Protein AF-A0A559IXR7-F1 (afdb_monomer)

Radius of gyration: 22.51 Å; Cα contacts (8 Å, |Δi|>4): 263; chains: 1; bounding box: 53×29×63 Å

Sequence (180 aa):
MNLSYILYTVLLILVWVLLLTGFIIKRNTKFIRGYLWVSVPCISLLLLYFWNTSLNNYVRSYLFAAHTYTCEYYDSLKPHSLPLPKRSVLKGKSDACSPFYLTFSKDKDVISFYETVLIEWKNKKLISGFHYAERDHQYGGKEKGYVASIPDGATLDIFIHVLQDSYEGQMLSIRFKRSG

Mean predicted aligned error: 8.89 Å

Foldseek 3Di:
DDPVLVVVLVVLVVVVVVVLVVVVVVVPVVVSVVCCVPVVVVSVVVNCCSVVPLNVLQVCLVVPNDFWQAQPPDPLRNVPTHGADRSWAWPDAPDSQKTKIFHPDDPVVRQVVVVVVQVVCVVVVQFVDKDKDKDADPVGAIKTHMWTHGPQRKIWDWIWGDDPPDPRGIMIIIHIGHDD

Nearest PDB structures (foldseek):
  5xlm-assembly1_A  TM=4.192E-01  e=6.556E-01  Mycobacterium tuberculosis H37Rv
  7vd7-assembly1_A  TM=3.934E-01  e=3.689E+00  Salmonella enterica subsp. enterica serovar Typhimurium
  7sfn-assembly1_B  TM=3.945E-01  e=4.682E+00  Streptomyces avermitilis
  5bp4-assembly9_R  TM=2.479E-01  e=1.602E+00  Mycolicibacterium smegmatis MC2 155
  3kg6-assembly3_A  TM=2.403E-01  e=7.105E+00  Lyngbya majuscula

pLDDT: mean 82.57, std 9.82, range [50.69, 95.81]

Secondary structure (DSSP, 8-state):
--HHHHHHHHHHHHHHHHHHHHHHHTT-HHHHHHHHHHHHHHHHHHHHHHH-HHHHHHHHHHHS-EEEE--SS-TTTTT--EEEEEEEEEEEESSTT-EEEEE-S-HHHHHHHHHHHHHHHHHTTS-SEEEEEEEE-TTSSEEEEEEEE-TTSEEEEEEEEE-TT-TT-EEEEEEEEE--

Structure (mmCIF, N/CA/C/O backbone):
data_AF-A0A559IXR7-F1
#
_entry.id   AF-A0A559IXR7-F1
#
loop_
_atom_site.group_PDB
_atom_site.id
_atom_site.type_symbol
_atom_site.label_atom_id
_atom_site.label_alt_id
_atom_site.label_comp_id
_atom_site.label_asym_id
_atom_site.label_entity_id
_atom_site.label_seq_id
_atom_site.pdbx_PDB_ins_code
_atom_site.Cartn_x
_atom_site.Cartn_y
_atom_site.Cartn_z
_atom_site.occupancy
_atom_site.B_iso_or_equiv
_atom_site.auth_seq_id
_atom_site.auth_comp_id
_atom_site.auth_asym_id
_atom_site.auth_atom_id
_atom_site.pdbx_PDB_model_num
ATOM 1 N N . MET A 1 1 ? 4.070 11.187 14.850 1.00 51.09 1 MET A N 1
ATOM 2 C CA . MET A 1 1 ? 2.750 11.268 15.514 1.00 51.09 1 MET A CA 1
ATOM 3 C C . MET A 1 1 ? 1.923 12.298 14.751 1.00 51.09 1 MET A C 1
ATOM 5 O O . MET A 1 1 ? 2.339 13.445 14.690 1.00 51.09 1 MET A O 1
ATOM 9 N N . ASN A 1 2 ? 0.857 11.894 14.048 1.00 63.34 2 ASN A N 1
ATOM 10 C CA . ASN A 1 2 ? 0.076 12.825 13.217 1.00 63.34 2 ASN A CA 1
ATOM 11 C C . ASN A 1 2 ? -0.819 13.703 14.100 1.00 63.34 2 ASN A C 1
ATOM 13 O O . ASN A 1 2 ? -1.601 13.176 14.890 1.00 63.34 2 ASN A O 1
ATOM 17 N N . LEU A 1 3 ? -0.741 15.026 13.922 1.00 70.94 3 LEU A N 1
ATOM 18 C CA . LEU A 1 3 ? -1.523 16.011 14.683 1.00 70.94 3 LEU A CA 1
ATOM 19 C C . LEU A 1 3 ? -3.041 15.774 14.561 1.00 70.94 3 LEU A C 1
ATOM 21 O O . LEU A 1 3 ? -3.793 15.969 15.512 1.00 70.94 3 LEU A O 1
ATOM 25 N N . SER A 1 4 ? -3.483 15.277 13.403 1.00 74.81 4 SER A N 1
ATOM 26 C CA . SER A 1 4 ? -4.880 14.928 13.142 1.00 74.81 4 SER A CA 1
ATOM 27 C C . SER A 1 4 ? -5.413 13.842 14.079 1.00 74.81 4 SER A C 1
ATOM 29 O O . SER A 1 4 ? -6.564 13.924 14.497 1.00 74.81 4 SER A O 1
ATOM 31 N N . TYR A 1 5 ? -4.594 12.863 14.482 1.00 76.19 5 TYR A N 1
ATOM 32 C CA . TYR A 1 5 ? -5.039 11.815 15.407 1.00 76.19 5 TYR A CA 1
ATOM 33 C C . TYR A 1 5 ? -5.302 12.344 16.814 1.00 76.19 5 TYR A C 1
ATOM 35 O O . TYR A 1 5 ? -6.228 11.865 17.458 1.00 76.19 5 TYR A O 1
ATOM 43 N N . ILE A 1 6 ? -4.556 13.363 17.254 1.00 78.81 6 ILE A N 1
ATOM 44 C CA . ILE A 1 6 ? -4.795 14.042 18.535 1.00 78.81 6 ILE A CA 1
ATOM 45 C C . ILE A 1 6 ? -6.142 14.774 18.494 1.00 78.81 6 ILE A C 1
ATOM 47 O O . ILE A 1 6 ? -6.928 14.688 19.432 1.00 78.81 6 ILE A O 1
ATOM 51 N N . LEU A 1 7 ? -6.445 15.453 17.383 1.00 82.94 7 LEU A N 1
ATOM 52 C CA . LEU A 1 7 ? -7.735 16.122 17.208 1.00 82.94 7 LEU A CA 1
ATOM 53 C C . LEU A 1 7 ? -8.896 15.113 17.240 1.00 82.94 7 LEU A C 1
ATOM 55 O O . LEU A 1 7 ? -9.893 15.341 17.924 1.00 82.94 7 LEU A O 1
ATOM 59 N N . TYR A 1 8 ? -8.756 13.979 16.544 1.00 82.88 8 TYR A N 1
ATOM 60 C CA . TYR A 1 8 ? -9.783 12.937 16.530 1.00 82.88 8 TYR A CA 1
ATOM 61 C C . TYR A 1 8 ? -9.998 12.300 17.902 1.00 82.88 8 TYR A C 1
ATOM 63 O O . TYR A 1 8 ? -11.146 12.075 18.276 1.00 82.88 8 TYR A O 1
ATOM 71 N N . THR A 1 9 ? -8.943 12.041 18.679 1.00 84.12 9 THR A N 1
ATOM 72 C CA . THR A 1 9 ? -9.105 11.502 20.035 1.00 84.12 9 THR A CA 1
ATOM 73 C C . THR A 1 9 ? -9.755 12.503 20.984 1.00 84.12 9 THR A C 1
ATOM 75 O O . THR A 1 9 ? -10.625 12.106 21.756 1.00 84.12 9 THR A O 1
ATOM 78 N N . VAL A 1 10 ? -9.417 13.794 20.894 1.00 85.88 10 VAL A N 1
ATOM 79 C CA . VAL A 1 10 ? -10.078 14.846 21.686 1.00 85.88 10 VAL A CA 1
ATOM 80 C C . VAL A 1 10 ? -11.569 14.932 21.350 1.00 85.88 10 VAL A C 1
ATOM 82 O O . VAL A 1 10 ? -12.399 14.927 22.258 1.00 85.88 10 VAL A O 1
ATOM 85 N N . LEU A 1 11 ? -11.925 14.941 20.060 1.00 88.44 11 LEU A N 1
ATOM 86 C CA . LEU A 1 11 ? -13.323 14.950 19.617 1.00 88.44 11 LEU A CA 1
ATOM 87 C C . LEU A 1 11 ? -14.079 13.692 20.062 1.00 88.44 11 LEU A C 1
ATOM 89 O O . LEU A 1 11 ? -15.206 13.799 20.541 1.00 88.44 11 LEU A O 1
ATOM 93 N N . LEU A 1 12 ? -13.459 12.512 19.954 1.00 88.69 12 LEU A N 1
ATOM 94 C CA . LEU A 1 12 ? -14.049 11.243 20.388 1.00 88.69 12 LEU A CA 1
ATOM 95 C C . LEU A 1 12 ? -14.393 11.271 21.885 1.00 88.69 12 LEU A C 1
ATOM 97 O O . LEU A 1 12 ? -15.502 10.904 22.274 1.00 88.69 12 LEU A O 1
ATOM 101 N N . ILE A 1 13 ? -13.456 11.736 22.719 1.00 87.88 13 ILE A N 1
ATOM 102 C CA . ILE A 1 13 ? -13.653 11.853 24.168 1.00 87.88 13 ILE A CA 1
ATOM 103 C C . ILE A 1 13 ? -14.759 12.871 24.471 1.00 87.88 13 ILE A C 1
ATOM 105 O O . ILE A 1 13 ? -15.639 12.582 25.279 1.00 87.88 13 ILE A O 1
ATOM 109 N N . LEU A 1 14 ? -14.767 14.024 23.796 1.00 91.12 14 LEU A N 1
ATOM 110 C CA . LEU A 1 14 ? -15.810 15.046 23.948 1.00 91.12 14 LEU A CA 1
ATOM 111 C C . LEU A 1 14 ? -17.209 14.500 23.643 1.00 91.12 14 LEU A C 1
ATOM 113 O O . LEU A 1 14 ? -18.122 14.671 24.450 1.00 91.12 14 LEU A O 1
ATOM 117 N N . VAL A 1 15 ? -17.374 13.809 22.512 1.00 89.69 15 VAL A N 1
ATOM 118 C CA . VAL A 1 15 ? -18.653 13.190 22.132 1.00 89.69 15 VAL A CA 1
ATOM 119 C C . VAL A 1 15 ? -19.077 12.151 23.167 1.00 89.69 15 VAL A C 1
ATOM 121 O O . VAL A 1 15 ? -20.239 12.124 23.569 1.00 89.69 15 VAL A O 1
ATOM 124 N N . TRP A 1 16 ? -18.145 11.328 23.651 1.00 89.56 16 TRP A N 1
ATOM 125 C CA . TRP A 1 16 ? -18.457 10.337 24.676 1.00 89.56 16 TRP A CA 1
ATOM 126 C C . TRP A 1 16 ? -18.922 10.967 25.992 1.00 89.56 16 TRP A C 1
ATOM 128 O O . TRP A 1 16 ? -19.913 10.510 26.567 1.00 89.56 16 TRP A O 1
ATOM 138 N N . VAL A 1 17 ? -18.254 12.034 26.439 1.00 89.00 17 VAL A N 1
ATOM 139 C CA . VAL A 1 17 ? -18.630 12.785 27.644 1.00 89.00 17 VAL A CA 1
ATOM 140 C C . VAL A 1 17 ? -20.010 13.424 27.478 1.00 89.00 17 VAL A C 1
ATOM 142 O O . VAL A 1 17 ? -20.833 13.307 28.381 1.00 89.00 17 VAL A O 1
ATOM 145 N N . LEU A 1 18 ? -20.307 14.031 26.324 1.00 89.12 18 LEU A N 1
ATOM 146 C CA . LEU A 1 18 ? -21.624 14.619 26.036 1.00 89.12 18 LEU A CA 1
ATOM 147 C C . LEU A 1 18 ? -22.752 13.578 26.033 1.00 89.12 18 LEU A C 1
ATOM 149 O O . LEU A 1 18 ? -23.834 13.818 26.567 1.00 89.12 18 LEU A O 1
ATOM 153 N N . LEU A 1 19 ? -22.507 12.399 25.459 1.00 86.38 19 LEU A N 1
ATOM 154 C CA . LEU A 1 19 ? -23.474 11.303 25.507 1.00 86.38 19 LEU A CA 1
ATOM 155 C C . LE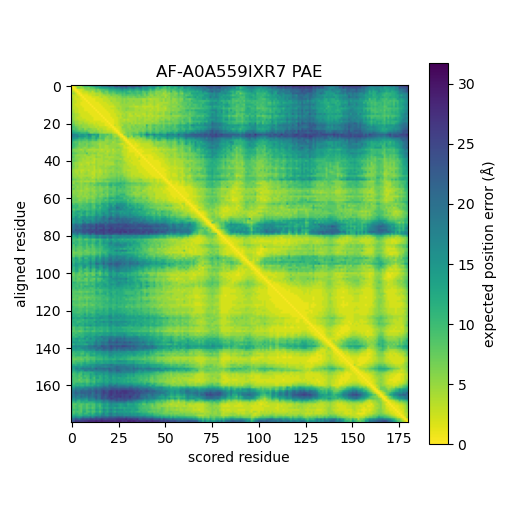U A 1 19 ? -23.699 10.841 26.951 1.00 86.38 19 LEU A C 1
ATOM 157 O O . LEU A 1 1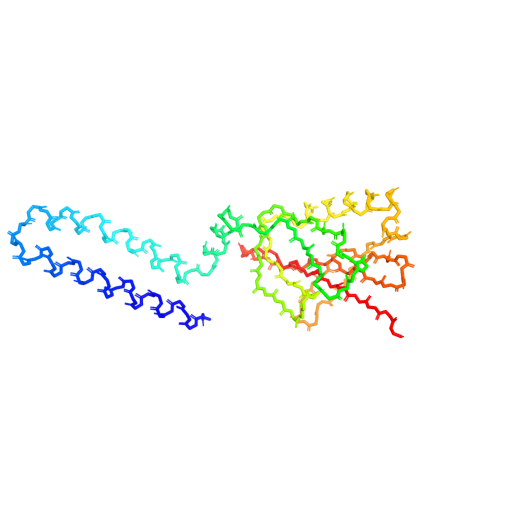9 ? -24.841 10.653 27.375 1.00 86.38 19 LEU A O 1
ATOM 161 N N . LEU A 1 20 ? -22.622 10.713 27.728 1.00 85.75 20 LEU A N 1
ATOM 162 C CA . LEU A 1 20 ? -22.679 10.301 29.125 1.00 85.75 20 LEU A CA 1
ATOM 163 C C . LEU A 1 20 ? -23.454 11.304 29.995 1.00 85.75 20 LEU A C 1
ATOM 165 O O . LEU A 1 20 ? -24.306 10.883 30.780 1.00 85.75 20 LEU A O 1
ATOM 169 N N . THR A 1 21 ? -23.246 12.614 29.826 1.00 85.00 21 THR A N 1
ATOM 170 C CA . THR A 1 21 ? -24.025 13.636 30.548 1.00 85.00 21 THR A CA 1
ATOM 171 C C . THR A 1 21 ? -25.508 13.592 30.176 1.00 85.00 21 THR A C 1
ATOM 173 O O . THR A 1 21 ? -26.356 13.653 31.068 1.00 85.00 21 THR A O 1
ATOM 176 N N . GLY A 1 22 ? -25.843 13.376 28.898 1.00 82.31 22 GLY A N 1
ATOM 177 C CA . GLY A 1 22 ? -27.226 13.180 28.450 1.00 82.31 22 GLY A CA 1
ATOM 178 C C . GLY A 1 22 ? -27.922 11.987 29.121 1.00 82.31 22 GLY A C 1
ATOM 179 O O . GLY A 1 22 ? -29.081 12.087 29.537 1.00 82.31 22 GLY A O 1
ATOM 180 N N . PHE A 1 23 ? -27.212 10.868 29.298 1.00 80.38 23 PHE A N 1
ATOM 181 C CA . PHE A 1 23 ? -27.733 9.701 30.020 1.00 80.38 23 PHE A CA 1
ATOM 182 C C . PHE A 1 23 ? -27.879 9.941 31.531 1.00 80.38 23 PHE A C 1
ATOM 184 O O . PHE A 1 23 ? -28.852 9.469 32.124 1.00 80.38 23 PHE A O 1
ATOM 191 N N . ILE A 1 24 ? -26.966 10.698 32.153 1.00 80.75 24 ILE A N 1
ATOM 192 C CA . ILE A 1 24 ? -27.034 11.049 33.584 1.00 80.75 24 ILE A CA 1
ATOM 193 C C . ILE A 1 24 ? -28.258 11.923 33.887 1.00 80.75 24 ILE A C 1
ATOM 195 O O . ILE A 1 24 ? -28.945 11.675 34.880 1.00 80.75 24 ILE A O 1
ATOM 199 N N . ILE A 1 25 ? -28.588 12.884 33.016 1.00 80.75 25 ILE A N 1
ATOM 200 C CA . ILE A 1 25 ? -29.766 13.760 33.175 1.00 80.75 25 ILE A CA 1
ATOM 201 C C . ILE A 1 25 ? -31.063 12.941 33.238 1.00 80.75 25 ILE A C 1
ATOM 203 O O . ILE A 1 25 ? -31.945 13.237 34.042 1.00 80.75 25 ILE A O 1
ATOM 207 N N . LYS A 1 26 ? -31.166 11.853 32.464 1.00 78.12 26 LYS A N 1
ATOM 208 C CA . LYS A 1 26 ? -32.330 10.949 32.491 1.00 78.12 26 LYS A CA 1
ATOM 209 C C . LYS A 1 26 ? -32.423 10.066 33.749 1.00 78.12 26 LYS A C 1
ATOM 211 O O . LYS A 1 26 ? -33.374 9.296 33.854 1.00 78.12 26 LYS A O 1
ATOM 216 N N . ARG A 1 27 ? -31.464 10.146 34.690 1.00 75.31 27 ARG A N 1
ATOM 217 C CA . ARG A 1 27 ? -31.418 9.427 35.989 1.00 75.31 27 ARG A CA 1
ATOM 218 C C . ARG A 1 27 ? -31.685 7.913 35.927 1.00 75.31 27 ARG A C 1
ATOM 220 O O . ARG A 1 27 ? -32.063 7.300 36.923 1.00 75.31 27 ARG A O 1
ATOM 227 N N . ASN A 1 28 ? -31.446 7.271 34.787 1.00 76.62 28 ASN A N 1
ATOM 228 C CA . ASN A 1 28 ? -31.718 5.846 34.625 1.00 76.62 28 ASN A CA 1
ATOM 229 C C . ASN A 1 28 ? -30.457 5.001 34.865 1.00 76.62 28 ASN A C 1
ATOM 231 O O . ASN A 1 28 ? -29.708 4.673 33.944 1.00 76.62 28 ASN A O 1
ATOM 235 N N . THR A 1 29 ? -30.220 4.645 36.127 1.00 76.19 29 THR A N 1
ATOM 236 C CA . THR A 1 29 ? -28.992 3.978 36.601 1.00 76.19 29 THR A CA 1
ATOM 237 C C . THR A 1 29 ? -28.699 2.637 35.923 1.00 76.19 29 THR A C 1
ATOM 239 O O . THR A 1 29 ? -27.532 2.325 35.678 1.00 76.19 29 THR A O 1
ATOM 242 N N . LYS A 1 30 ? -29.727 1.859 35.550 1.00 81.00 30 LYS A N 1
ATOM 243 C CA . LYS A 1 30 ? -29.548 0.589 34.817 1.00 81.00 30 LYS A CA 1
ATOM 244 C C . LYS A 1 30 ? -28.987 0.815 33.411 1.00 81.00 30 LYS A C 1
ATOM 246 O O . LYS A 1 30 ? -28.055 0.123 33.006 1.00 81.00 30 LYS A O 1
ATOM 251 N N . PHE A 1 31 ? -29.507 1.812 32.697 1.00 79.06 31 PHE A N 1
ATOM 252 C CA . PHE A 1 31 ? -29.045 2.150 31.348 1.00 79.06 31 PHE A CA 1
ATOM 253 C C . PHE A 1 3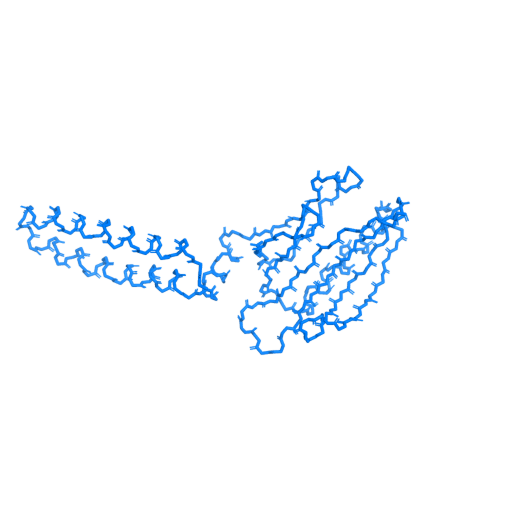1 ? -27.651 2.783 31.359 1.00 79.06 31 PHE A C 1
ATOM 255 O O . PHE A 1 31 ? -26.836 2.446 30.508 1.00 79.06 31 PHE A O 1
ATOM 262 N N . ILE A 1 32 ? -27.339 3.621 32.355 1.00 82.50 32 ILE A N 1
ATOM 263 C CA . ILE A 1 32 ? -25.998 4.210 32.521 1.00 82.50 32 ILE A CA 1
ATOM 264 C C . ILE A 1 32 ? -24.944 3.113 32.724 1.00 82.50 32 ILE A C 1
ATOM 266 O O . ILE A 1 32 ? -23.892 3.136 32.086 1.00 82.50 32 ILE A O 1
ATOM 270 N N . ARG A 1 33 ? -25.234 2.116 33.573 1.00 83.62 33 ARG A N 1
ATOM 271 C CA . ARG A 1 33 ? -24.309 1.003 33.825 1.00 83.62 33 ARG A CA 1
ATOM 272 C C . ARG A 1 33 ? -24.068 0.169 32.565 1.00 83.62 33 ARG A C 1
ATOM 274 O O . ARG A 1 33 ? -22.918 -0.138 32.271 1.00 83.62 33 ARG A O 1
ATOM 281 N N . GLY A 1 34 ? -25.123 -0.155 31.812 1.00 85.38 34 GLY A N 1
ATOM 282 C CA . GLY A 1 34 ? -24.998 -0.866 30.535 1.00 85.38 34 GLY A CA 1
ATOM 283 C C . GLY A 1 34 ? -24.208 -0.071 29.493 1.00 85.38 34 GLY A C 1
ATOM 284 O O . GLY A 1 34 ? -23.296 -0.604 28.867 1.00 85.38 34 GLY A O 1
ATOM 285 N N . TYR A 1 35 ? -24.494 1.228 29.367 1.00 85.56 35 TYR A N 1
ATOM 286 C CA . TYR A 1 35 ? -23.768 2.122 28.468 1.00 85.56 35 TYR A CA 1
ATOM 287 C C . TYR A 1 35 ? -22.273 2.175 28.793 1.00 85.56 35 TYR A C 1
ATOM 289 O O . TYR A 1 35 ? -21.455 2.059 27.887 1.00 85.56 35 TYR A O 1
ATOM 297 N N . LEU A 1 36 ? -21.890 2.307 30.066 1.00 86.25 36 LEU A N 1
ATOM 298 C CA . LEU A 1 36 ? -20.482 2.318 30.474 1.00 86.25 36 LEU A CA 1
ATOM 299 C C . LEU A 1 36 ? -19.777 0.998 30.147 1.00 86.25 36 LEU A C 1
ATOM 301 O O . LEU A 1 36 ? -18.684 1.014 29.589 1.00 86.25 36 LEU A O 1
ATOM 305 N N . TRP A 1 37 ? -20.426 -0.135 30.426 1.00 89.19 37 TRP A N 1
ATOM 306 C CA . TRP A 1 37 ? -19.872 -1.461 30.142 1.00 89.19 37 TRP A CA 1
ATOM 307 C C . TRP A 1 37 ? -19.583 -1.698 28.658 1.00 89.19 37 TRP A C 1
ATOM 309 O O . TRP A 1 37 ? -18.635 -2.405 28.338 1.00 89.19 37 TRP A O 1
ATOM 319 N N . VAL A 1 38 ? -20.369 -1.105 27.757 1.00 88.25 38 VAL A N 1
ATOM 320 C CA . VAL A 1 38 ? -20.170 -1.237 26.305 1.00 88.25 38 VAL A CA 1
ATOM 321 C C . VAL A 1 38 ? -19.259 -0.138 25.754 1.00 88.25 38 VAL A C 1
ATOM 323 O O . VAL A 1 38 ? -18.365 -0.405 24.953 1.00 88.25 38 VAL A O 1
ATOM 326 N N . SER A 1 39 ? -19.468 1.110 26.172 1.00 88.06 39 SER A N 1
ATOM 327 C CA . SER A 1 39 ? -18.777 2.267 25.595 1.00 88.06 39 SER A CA 1
ATOM 328 C C . SER A 1 39 ? -17.314 2.357 26.014 1.00 88.06 39 SER A C 1
ATOM 330 O O . SER A 1 39 ? -16.488 2.691 25.171 1.00 88.06 39 SER A O 1
ATOM 332 N N . VAL A 1 40 ? -16.969 2.003 27.258 1.00 87.75 40 VAL A N 1
ATOM 333 C CA . VAL A 1 40 ? -15.577 2.011 27.738 1.00 87.75 40 VAL A CA 1
ATOM 334 C C . VAL A 1 40 ? -14.683 1.097 26.892 1.00 87.75 40 VAL A C 1
ATOM 336 O O . VAL A 1 40 ? -13.740 1.621 26.300 1.00 87.75 40 VAL A O 1
ATOM 339 N N . PRO A 1 41 ? -14.959 -0.215 26.732 1.00 91.06 41 PRO A N 1
ATOM 340 C CA . PRO A 1 41 ? -14.107 -1.069 25.905 1.00 91.06 41 PRO A CA 1
ATOM 341 C C . PRO A 1 41 ? -14.110 -0.644 24.434 1.00 91.06 41 PRO A C 1
ATOM 343 O O . PRO A 1 41 ? -13.064 -0.680 23.788 1.00 91.06 41 PRO A O 1
ATOM 346 N N . CYS A 1 42 ? -15.249 -0.182 23.908 1.00 88.50 42 CYS A N 1
ATOM 347 C CA . CYS A 1 42 ? -15.338 0.293 22.528 1.00 88.50 42 CYS A CA 1
ATOM 348 C C . CYS A 1 42 ? -14.426 1.510 22.287 1.00 88.50 42 CYS A C 1
ATOM 350 O O . CYS A 1 42 ? -13.662 1.549 21.324 1.00 88.50 42 CYS A O 1
ATOM 352 N N . ILE A 1 43 ? -14.429 2.477 23.205 1.00 88.44 43 ILE A N 1
ATOM 353 C CA . ILE A 1 43 ? -13.570 3.661 23.126 1.00 88.44 43 ILE A CA 1
ATOM 354 C C . ILE A 1 43 ? -12.114 3.307 23.356 1.00 88.44 43 ILE A C 1
ATOM 356 O O . ILE A 1 43 ? -11.264 3.812 22.632 1.00 88.44 43 ILE A O 1
ATOM 360 N N . SER A 1 44 ? -11.806 2.420 24.302 1.00 87.62 44 SER A N 1
ATOM 361 C CA . SER A 1 44 ? -10.438 1.942 24.493 1.00 87.62 44 SER A CA 1
ATOM 362 C C . SER A 1 44 ? -9.879 1.321 23.209 1.00 87.62 44 SER A C 1
ATOM 364 O O . SER A 1 44 ? -8.755 1.639 22.828 1.00 87.62 44 SER A O 1
ATOM 366 N N . LEU A 1 45 ? -10.669 0.511 22.494 1.00 87.25 45 LEU A N 1
ATOM 367 C CA . LEU A 1 45 ? -10.277 -0.054 21.198 1.00 87.25 45 LEU A CA 1
ATOM 368 C C . LEU A 1 45 ? -10.076 1.025 20.125 1.00 87.25 45 LEU A C 1
ATOM 370 O O . LEU A 1 45 ? -9.090 0.977 19.391 1.00 87.25 45 LEU A O 1
ATOM 374 N N . LEU A 1 46 ? -10.965 2.019 20.046 1.00 86.25 46 LEU A N 1
ATOM 375 C CA . LEU A 1 46 ? -10.826 3.134 19.102 1.00 86.25 46 LEU A CA 1
ATOM 376 C C . LEU A 1 46 ? -9.588 3.989 19.400 1.00 86.25 46 LEU A C 1
ATOM 378 O O . LEU A 1 46 ? -8.849 4.346 18.485 1.00 86.25 46 LEU A O 1
ATOM 382 N N . LEU A 1 47 ? -9.319 4.285 20.672 1.00 85.38 47 LEU A N 1
ATOM 383 C CA . LEU A 1 47 ? -8.122 5.011 21.091 1.00 85.38 47 LEU A CA 1
ATOM 384 C C . LEU A 1 47 ? -6.856 4.220 20.750 1.00 85.38 47 LEU A C 1
ATOM 386 O O . LEU A 1 47 ? -5.935 4.790 20.169 1.00 85.38 47 LEU A O 1
ATOM 390 N N . LEU A 1 48 ? -6.832 2.910 21.022 1.00 85.00 48 LEU A N 1
ATOM 391 C CA . LEU A 1 48 ? -5.733 2.030 20.616 1.00 85.00 48 LEU A CA 1
ATOM 392 C C . LEU A 1 48 ? -5.533 2.033 19.096 1.00 85.00 48 LEU A C 1
ATOM 394 O O . LEU A 1 48 ? -4.397 2.108 18.637 1.00 85.00 48 LEU A O 1
ATOM 398 N N . TYR A 1 49 ? -6.612 2.015 18.312 1.00 83.75 49 TYR A N 1
ATOM 399 C CA . TYR A 1 49 ? -6.548 2.104 16.852 1.00 83.75 49 TYR A CA 1
ATOM 400 C C . TYR A 1 49 ? -5.950 3.428 16.352 1.00 83.75 49 TYR A C 1
ATOM 402 O O . TYR A 1 49 ? -5.190 3.425 15.385 1.00 83.75 49 TYR A O 1
ATOM 410 N N . PHE A 1 50 ? -6.273 4.561 16.981 1.00 81.69 50 PHE A N 1
ATOM 411 C CA . PHE A 1 50 ? -5.725 5.861 16.578 1.00 81.69 50 PHE A CA 1
ATOM 412 C C . PHE A 1 50 ? -4.286 6.084 17.054 1.00 81.69 50 PHE A C 1
ATOM 414 O O . PHE A 1 50 ? -3.508 6.732 16.354 1.00 81.69 50 PHE A O 1
ATOM 421 N N . TRP A 1 51 ? -3.921 5.554 18.223 1.00 81.88 51 TRP A N 1
ATOM 422 C CA . TRP A 1 51 ? -2.585 5.728 18.797 1.00 81.88 51 TRP A CA 1
ATOM 423 C C . TRP A 1 51 ? -1.563 4.720 18.269 1.00 81.88 51 TRP A C 1
ATOM 425 O O . TRP A 1 51 ? -0.388 5.060 18.141 1.00 81.88 51 TRP A O 1
ATOM 435 N N . ASN A 1 52 ? -1.985 3.504 17.918 1.00 84.31 52 ASN A N 1
ATOM 436 C CA . ASN A 1 52 ? -1.101 2.499 17.342 1.00 84.31 52 ASN A CA 1
ATOM 437 C C . ASN A 1 52 ? -1.104 2.601 15.811 1.00 84.31 52 ASN A C 1
ATOM 439 O O . ASN A 1 52 ? -1.971 2.059 15.122 1.00 84.31 52 ASN A O 1
ATOM 443 N N . THR A 1 53 ? -0.097 3.284 15.265 1.00 78.06 53 THR A N 1
ATOM 444 C CA . THR A 1 53 ? 0.049 3.489 13.818 1.00 78.06 53 THR A CA 1
ATOM 445 C C . THR A 1 53 ? 0.182 2.186 13.041 1.00 78.06 53 THR A C 1
ATOM 447 O O . THR A 1 53 ? -0.308 2.118 11.915 1.00 78.06 53 THR A O 1
ATOM 450 N N . SER A 1 54 ? 0.806 1.155 13.614 1.00 78.25 54 SER A N 1
ATOM 451 C CA . SER A 1 54 ? 0.948 -0.152 12.966 1.00 78.25 54 SER A CA 1
ATOM 452 C C . SER A 1 54 ? -0.411 -0.850 12.841 1.00 78.25 54 SER A C 1
ATOM 454 O O . SER A 1 54 ? -0.816 -1.220 11.737 1.00 78.25 54 SER A O 1
ATOM 456 N N . LEU A 1 55 ? -1.193 -0.893 13.928 1.00 80.44 55 LEU A N 1
ATOM 457 C CA . LEU A 1 55 ? -2.559 -1.429 13.924 1.00 80.44 55 LEU A CA 1
ATOM 458 C C . LEU A 1 55 ? -3.472 -0.651 12.967 1.00 80.44 55 LEU A C 1
ATOM 460 O O . LEU A 1 55 ? -4.225 -1.253 12.200 1.00 80.44 55 LEU A O 1
ATOM 464 N N . ASN A 1 56 ? -3.373 0.680 12.970 1.00 84.25 56 ASN A N 1
ATOM 465 C CA . ASN A 1 56 ? -4.119 1.545 12.060 1.00 84.25 56 ASN A CA 1
ATOM 466 C C . ASN A 1 56 ? -3.879 1.160 10.596 1.00 84.25 56 ASN A C 1
ATOM 468 O O . ASN A 1 56 ? -4.819 0.935 9.835 1.00 84.25 56 ASN A O 1
ATOM 472 N N . ASN A 1 57 ? -2.610 1.034 10.212 1.00 82.56 57 ASN A N 1
ATOM 473 C CA . ASN A 1 57 ? -2.225 0.682 8.850 1.00 82.56 57 ASN A CA 1
ATOM 474 C C . ASN A 1 57 ? -2.638 -0.737 8.486 1.00 82.56 57 ASN A C 1
ATOM 476 O O . ASN A 1 57 ? -3.102 -0.969 7.372 1.00 82.56 57 ASN A O 1
ATOM 480 N N . TYR A 1 58 ? -2.501 -1.666 9.428 1.00 82.81 58 TYR A N 1
ATOM 481 C CA . TYR A 1 58 ? -2.908 -3.048 9.248 1.00 82.81 58 TYR A CA 1
ATOM 482 C C . TYR A 1 58 ? -4.409 -3.142 8.962 1.00 82.81 58 TYR A C 1
ATOM 484 O O . TYR A 1 58 ? -4.804 -3.743 7.967 1.00 82.81 58 TYR A O 1
ATOM 492 N N . VAL A 1 59 ? -5.253 -2.483 9.758 1.00 83.31 59 VAL A N 1
ATOM 493 C CA . VAL A 1 59 ? -6.707 -2.442 9.535 1.00 83.31 59 VAL A CA 1
ATOM 494 C C . VAL A 1 59 ? -7.047 -1.718 8.228 1.00 83.31 59 VAL A C 1
ATOM 496 O O . VAL A 1 59 ? -7.850 -2.218 7.439 1.00 83.31 59 VAL A O 1
ATOM 499 N N . ARG A 1 60 ? -6.388 -0.588 7.929 1.00 82.75 60 ARG A N 1
ATOM 500 C CA . ARG A 1 60 ? -6.556 0.111 6.641 1.00 82.75 60 ARG A CA 1
ATOM 501 C C . ARG A 1 60 ? -6.173 -0.765 5.450 1.00 82.75 60 ARG A C 1
ATOM 503 O O . ARG A 1 60 ? -6.805 -0.641 4.411 1.00 82.75 60 ARG A O 1
ATOM 510 N N . SER A 1 61 ? -5.221 -1.685 5.605 1.00 82.50 61 SER A N 1
ATOM 511 C CA . SER A 1 61 ? -4.846 -2.637 4.551 1.00 82.50 61 SER A CA 1
ATOM 512 C C . SER A 1 61 ? -5.950 -3.632 4.195 1.00 82.50 61 SER A C 1
ATOM 514 O O . SER A 1 61 ? -5.904 -4.214 3.116 1.00 82.50 61 SER A O 1
ATOM 516 N N . TYR A 1 62 ? -6.940 -3.822 5.072 1.00 83.31 62 TYR A N 1
ATOM 517 C CA . TYR A 1 62 ? -8.122 -4.637 4.793 1.00 83.31 62 TYR A CA 1
ATOM 518 C C . TYR A 1 62 ? -9.303 -3.798 4.312 1.00 83.31 62 TYR A C 1
ATOM 520 O O . TYR A 1 62 ? -9.959 -4.176 3.350 1.00 83.31 62 TYR A O 1
ATOM 528 N N . LEU A 1 63 ? -9.579 -2.676 4.982 1.00 83.81 63 LEU A N 1
ATOM 529 C CA . LEU A 1 63 ? -10.793 -1.891 4.736 1.00 83.81 63 LEU A CA 1
ATOM 530 C C . LEU A 1 63 ? -10.650 -0.880 3.590 1.00 83.81 63 LEU A C 1
ATOM 532 O O . LEU A 1 63 ? -11.630 -0.560 2.929 1.00 83.81 63 LEU A O 1
ATOM 536 N N . PHE A 1 64 ? -9.440 -0.368 3.364 1.00 82.31 64 PHE A N 1
ATOM 537 C CA . PHE A 1 64 ? -9.151 0.723 2.427 1.00 82.31 64 PHE A CA 1
ATOM 538 C C . PHE A 1 64 ? -7.880 0.431 1.623 1.00 82.31 64 PHE A C 1
ATOM 540 O O . PHE A 1 64 ? -7.001 1.288 1.483 1.00 82.31 64 PHE A O 1
ATOM 547 N N . ALA A 1 65 ? -7.756 -0.806 1.142 1.00 84.25 65 ALA A N 1
ATOM 548 C CA . ALA A 1 65 ? -6.640 -1.196 0.299 1.00 84.25 65 ALA A CA 1
ATOM 549 C C . ALA A 1 65 ? -6.674 -0.421 -1.027 1.00 84.25 65 ALA A C 1
ATOM 551 O O . ALA A 1 65 ? -7.708 -0.314 -1.683 1.00 84.25 65 ALA A O 1
ATOM 552 N N . ALA A 1 66 ? -5.524 0.098 -1.438 1.00 82.88 66 ALA A N 1
ATOM 553 C CA . ALA A 1 66 ? -5.316 0.593 -2.784 1.00 82.88 66 ALA A CA 1
ATOM 554 C C . ALA A 1 66 ? -5.091 -0.601 -3.721 1.00 82.88 66 ALA A C 1
ATOM 556 O O . ALA A 1 66 ? -4.271 -1.473 -3.433 1.00 82.88 66 ALA A O 1
ATOM 557 N N . HIS A 1 67 ? -5.806 -0.621 -4.844 1.00 83.81 67 HIS A N 1
ATOM 558 C CA . HIS A 1 67 ? -5.753 -1.722 -5.812 1.00 83.81 67 HIS A CA 1
ATOM 559 C C . HIS A 1 67 ? -5.026 -1.367 -7.103 1.00 83.81 67 HIS A C 1
ATOM 561 O O . HIS A 1 67 ? -4.526 -2.255 -7.787 1.00 83.81 67 HIS A O 1
ATOM 567 N N . THR A 1 68 ? -4.959 -0.083 -7.438 1.00 85.12 68 THR A N 1
ATOM 568 C CA . THR A 1 68 ? -4.377 0.390 -8.690 1.00 85.12 68 THR A CA 1
ATOM 569 C C . THR A 1 68 ? -3.604 1.679 -8.474 1.00 85.12 68 THR A C 1
ATOM 571 O O . THR A 1 68 ? -3.989 2.534 -7.673 1.00 85.12 68 THR A O 1
ATOM 574 N N . TYR A 1 69 ? -2.526 1.825 -9.230 1.00 82.44 69 TYR A N 1
ATOM 575 C CA . TYR A 1 69 ? -1.780 3.057 -9.405 1.00 82.44 69 TYR A CA 1
ATOM 576 C C . TYR A 1 69 ? -2.086 3.651 -10.783 1.00 82.44 69 TYR A C 1
ATOM 578 O O . TYR A 1 69 ? -2.055 2.949 -11.792 1.00 82.44 69 TYR A O 1
ATOM 586 N N . THR A 1 70 ? -2.352 4.955 -10.817 1.00 80.19 70 THR A N 1
ATOM 587 C CA . THR A 1 70 ? -2.540 5.744 -12.038 1.00 80.19 70 THR A CA 1
ATOM 588 C C . THR A 1 70 ? -1.742 7.036 -11.922 1.00 80.19 70 THR A C 1
ATOM 590 O O . THR A 1 70 ? -1.876 7.756 -10.932 1.00 80.19 70 THR A O 1
ATOM 593 N N . CYS A 1 71 ? -0.927 7.335 -12.931 1.00 77.81 71 CYS A N 1
ATOM 594 C CA . CYS A 1 71 ? -0.215 8.604 -13.039 1.00 77.81 71 CYS A CA 1
ATOM 595 C C . CYS A 1 71 ? -1.142 9.653 -13.665 1.00 77.81 71 CYS A C 1
ATOM 597 O O . CYS A 1 71 ? -1.621 9.477 -14.782 1.00 77.81 71 CYS A O 1
ATOM 599 N N . GLU A 1 72 ? -1.419 10.733 -12.934 1.00 70.06 72 GLU A N 1
ATOM 600 C CA . GLU A 1 72 ? -2.414 11.740 -13.335 1.00 70.06 72 GLU A CA 1
ATOM 601 C C . GLU A 1 72 ? -1.887 12.707 -14.414 1.00 70.06 72 GLU A C 1
ATOM 603 O O . GLU A 1 72 ? -2.676 13.234 -15.198 1.00 70.06 72 GLU A O 1
ATOM 608 N N . TYR A 1 73 ? -0.564 12.910 -14.495 1.00 68.31 73 TYR A N 1
ATOM 609 C CA . TYR A 1 73 ? 0.048 13.913 -15.379 1.00 68.31 73 TYR A CA 1
ATOM 610 C C . TYR A 1 73 ? 0.405 13.422 -16.782 1.00 68.31 73 TYR A C 1
ATOM 612 O O . TYR A 1 73 ? 0.402 14.225 -17.712 1.00 68.31 73 TYR A O 1
ATOM 620 N N . TYR A 1 74 ? 0.740 12.144 -16.955 1.00 67.50 74 TYR A N 1
ATOM 621 C CA . TYR A 1 74 ? 1.256 11.648 -18.230 1.00 67.50 74 TYR A CA 1
ATOM 622 C C . TYR A 1 74 ? 0.215 10.781 -18.935 1.00 67.50 74 TYR A C 1
ATOM 624 O O . TYR A 1 74 ? -0.092 9.669 -18.502 1.00 67.50 74 TYR A O 1
ATOM 632 N N . ASP A 1 75 ? -0.307 11.291 -20.054 1.00 62.31 75 ASP A N 1
ATOM 633 C CA . ASP A 1 75 ? -1.315 10.609 -20.873 1.00 62.31 75 ASP A CA 1
ATOM 634 C C . ASP A 1 75 ? -0.831 9.249 -21.399 1.00 62.31 75 ASP A C 1
ATOM 636 O O . ASP A 1 75 ? -1.646 8.344 -21.562 1.00 62.31 75 ASP A O 1
ATOM 640 N N . SER A 1 76 ? 0.486 9.059 -21.577 1.00 59.28 76 SER A N 1
ATOM 641 C CA . SER A 1 76 ? 1.070 7.772 -21.982 1.00 59.28 76 SER A CA 1
ATOM 642 C C . SER A 1 76 ? 0.870 6.653 -20.949 1.00 59.28 76 SER A C 1
ATOM 644 O O . SER A 1 76 ? 0.907 5.481 -21.316 1.00 59.28 76 SER A O 1
ATOM 646 N N . LEU A 1 77 ? 0.576 6.988 -19.685 1.00 59.88 77 LEU A N 1
ATOM 647 C CA . LEU A 1 77 ? 0.227 6.027 -18.630 1.00 59.88 77 LEU A CA 1
ATOM 648 C C . LEU A 1 77 ? -1.241 6.046 -18.198 1.00 59.88 77 LEU A C 1
ATOM 650 O O . LEU A 1 77 ? -1.658 5.130 -17.489 1.00 59.88 77 LEU A O 1
ATOM 654 N N . LYS A 1 78 ? -2.048 7.026 -18.625 1.00 55.88 78 LYS A N 1
ATOM 655 C CA . LYS A 1 78 ? -3.490 7.054 -18.317 1.00 55.88 78 LYS A CA 1
ATOM 656 C C . LYS A 1 78 ? -4.246 5.766 -18.684 1.00 55.88 78 LYS A C 1
ATOM 658 O O . LYS A 1 78 ? -5.106 5.380 -17.893 1.00 55.88 78 LYS A O 1
ATOM 663 N N . PRO A 1 79 ? -3.961 5.066 -19.802 1.00 52.72 79 PRO A N 1
ATOM 664 C CA . PRO A 1 79 ? -4.648 3.809 -20.111 1.00 52.72 79 PRO A CA 1
ATOM 665 C C . PRO A 1 79 ? -4.091 2.586 -19.359 1.00 52.72 79 PRO A C 1
ATOM 667 O O . PRO A 1 79 ? -4.636 1.490 -19.492 1.00 52.72 79 PRO A O 1
ATOM 670 N N . HIS A 1 80 ? -3.013 2.728 -18.580 1.00 63.88 80 HIS A N 1
ATOM 671 C CA . HIS A 1 80 ? -2.289 1.607 -17.977 1.00 63.88 80 HIS A CA 1
ATOM 672 C C . HIS A 1 80 ? -2.217 1.763 -16.461 1.00 63.88 80 HIS A C 1
ATOM 674 O O . HIS A 1 80 ? -1.181 2.088 -15.883 1.00 63.88 80 HIS A O 1
ATOM 680 N N . SER A 1 81 ? -3.352 1.517 -15.804 1.00 76.62 81 SER A N 1
ATOM 681 C CA . SER A 1 81 ? -3.402 1.406 -14.350 1.00 76.62 81 SER A CA 1
ATOM 682 C C . SER A 1 81 ? -2.552 0.215 -13.896 1.00 76.62 81 SER A C 1
ATOM 684 O O . SER A 1 81 ? -2.909 -0.936 -14.160 1.00 76.62 81 SER A O 1
ATOM 686 N N . LEU A 1 82 ? -1.434 0.476 -13.217 1.00 84.19 82 LEU A N 1
ATOM 687 C CA . LEU A 1 82 ? -0.587 -0.574 -12.658 1.00 84.19 82 LEU A CA 1
ATOM 688 C C . LEU A 1 82 ? -1.326 -1.207 -11.471 1.00 84.19 82 LEU A C 1
ATOM 690 O O . LEU A 1 82 ? -1.661 -0.490 -10.522 1.00 84.19 82 LEU A O 1
ATOM 694 N N . PRO A 1 83 ? -1.612 -2.516 -11.489 1.00 88.62 83 PRO A N 1
ATOM 695 C CA . PRO A 1 83 ? -2.247 -3.161 -10.354 1.00 88.62 83 PRO A CA 1
ATOM 696 C C . PRO A 1 83 ? -1.274 -3.184 -9.168 1.00 88.62 83 PRO A C 1
ATOM 698 O O . PRO A 1 83 ? -0.064 -3.324 -9.337 1.00 88.62 83 PRO A O 1
ATOM 701 N N . LEU A 1 84 ? -1.808 -3.031 -7.961 1.00 89.06 84 LEU A N 1
ATOM 702 C CA . LEU A 1 84 ? -1.047 -3.080 -6.717 1.00 89.06 84 LEU A CA 1
ATOM 703 C C . LEU A 1 84 ? -1.222 -4.448 -6.043 1.00 89.06 84 LEU A C 1
ATOM 705 O O . LEU A 1 84 ? -2.290 -5.061 -6.160 1.00 89.06 84 LEU A O 1
ATOM 709 N N . PRO A 1 85 ? -0.213 -4.917 -5.288 1.00 86.06 85 PRO A N 1
ATOM 710 C CA . PRO A 1 85 ? -0.353 -6.088 -4.440 1.00 86.06 85 PRO A CA 1
ATOM 711 C C . PRO A 1 85 ? -1.541 -5.958 -3.484 1.00 86.06 85 PRO A C 1
ATOM 713 O O . PRO A 1 85 ? -1.955 -4.865 -3.084 1.00 86.06 85 PRO A O 1
ATOM 716 N N . LYS A 1 86 ? -2.087 -7.099 -3.059 1.00 85.31 86 LYS A N 1
ATOM 717 C CA . LYS A 1 86 ? -3.128 -7.096 -2.029 1.00 85.31 86 LYS A CA 1
ATOM 718 C C . LYS A 1 86 ? -2.588 -6.443 -0.756 1.00 85.31 86 LYS A C 1
ATOM 720 O O . LYS A 1 86 ? -1.414 -6.585 -0.413 1.00 85.31 86 LYS A O 1
ATOM 725 N N . ARG A 1 87 ? -3.488 -5.788 -0.019 1.00 84.50 87 ARG A N 1
ATOM 726 C CA . ARG A 1 87 ? -3.179 -5.147 1.267 1.00 84.50 87 ARG A CA 1
ATOM 727 C C . ARG A 1 87 ? -2.144 -4.019 1.160 1.00 84.50 87 ARG A C 1
ATOM 729 O O . ARG A 1 87 ? -1.382 -3.786 2.097 1.00 84.50 87 ARG A O 1
ATOM 736 N N . SER A 1 88 ? -2.131 -3.314 0.032 1.00 85.75 88 SER A N 1
ATOM 737 C CA . SER A 1 88 ? -1.379 -2.073 -0.142 1.00 85.75 88 SER A CA 1
ATOM 738 C C . SER A 1 88 ? -2.189 -0.876 0.353 1.00 85.75 88 SER A C 1
ATOM 740 O O . SER A 1 88 ? -3.371 -0.756 0.059 1.00 85.75 88 SER 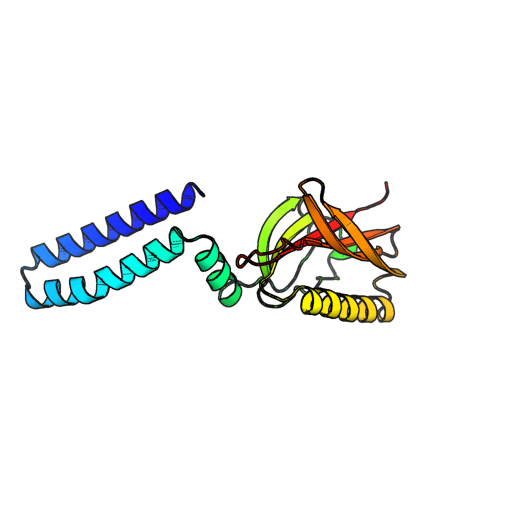A O 1
ATOM 742 N N . VAL A 1 89 ? -1.568 0.035 1.097 1.00 86.06 89 VAL A N 1
ATOM 743 C CA . VAL A 1 89 ? -2.185 1.266 1.609 1.00 86.06 89 VAL A CA 1
ATOM 744 C C . VAL A 1 89 ? -1.376 2.450 1.114 1.00 86.06 89 VAL A C 1
ATOM 746 O O . VAL A 1 89 ? -0.171 2.510 1.351 1.00 86.06 89 VAL A O 1
ATOM 749 N N . LEU A 1 90 ? -2.021 3.413 0.456 1.00 86.06 90 LEU A N 1
ATOM 750 C CA . LEU A 1 90 ? -1.347 4.645 0.050 1.00 86.06 90 LEU A CA 1
ATOM 751 C C . LEU A 1 90 ? -0.892 5.419 1.293 1.00 86.06 90 LEU A C 1
ATOM 753 O O . LEU A 1 90 ? -1.696 5.722 2.179 1.00 86.06 90 LEU A O 1
ATOM 757 N N . LYS A 1 91 ? 0.400 5.741 1.351 1.00 85.25 91 LYS A N 1
ATOM 758 C CA . LYS A 1 91 ? 0.998 6.503 2.452 1.00 85.25 91 LYS A CA 1
ATOM 759 C C . LYS A 1 91 ? 1.246 7.953 2.099 1.00 85.25 91 LYS A C 1
ATOM 761 O O . LYS A 1 91 ? 1.158 8.810 2.973 1.00 85.25 91 LYS A O 1
ATOM 766 N N . GLY A 1 92 ? 1.491 8.216 0.827 1.00 81.62 92 GLY A N 1
ATOM 767 C CA . GLY A 1 92 ? 1.644 9.556 0.309 1.00 81.62 92 GLY A CA 1
ATOM 768 C C . GLY A 1 92 ? 2.170 9.528 -1.112 1.00 81.62 92 GLY A C 1
ATOM 769 O O . GLY A 1 92 ? 2.216 8.484 -1.766 1.00 81.62 92 GLY A O 1
ATOM 770 N N . LYS A 1 93 ? 2.526 10.713 -1.586 1.00 81.12 93 LYS A N 1
ATOM 771 C CA . LYS A 1 93 ? 3.010 10.975 -2.934 1.00 81.12 93 LYS A CA 1
ATOM 772 C C . LYS A 1 93 ? 4.121 12.017 -2.825 1.00 81.12 93 LYS A C 1
ATOM 774 O O . LYS A 1 93 ? 3.920 13.004 -2.122 1.00 81.12 93 LYS A O 1
ATOM 779 N N . SER A 1 94 ? 5.277 11.799 -3.457 1.00 75.19 94 SER A N 1
ATOM 780 C CA . SER A 1 94 ? 6.269 12.880 -3.607 1.00 75.19 94 SER A CA 1
ATOM 781 C C . SER A 1 94 ? 5.871 13.832 -4.736 1.00 75.19 94 SER A C 1
ATOM 783 O O . SER A 1 94 ? 6.047 15.037 -4.624 1.00 75.19 94 SER A O 1
ATOM 785 N N . ASP A 1 95 ? 5.269 13.283 -5.790 1.00 76.06 95 ASP A N 1
ATOM 786 C CA . ASP A 1 95 ? 4.575 13.987 -6.867 1.00 76.06 95 ASP A CA 1
ATOM 787 C C . ASP A 1 95 ? 3.410 13.105 -7.366 1.00 76.06 95 ASP A C 1
ATOM 789 O O . ASP A 1 95 ? 3.233 11.976 -6.893 1.00 76.06 95 ASP A O 1
ATOM 793 N N . ALA A 1 96 ? 2.591 13.580 -8.312 1.00 72.62 96 ALA A N 1
ATOM 794 C CA . ALA A 1 96 ? 1.411 12.814 -8.729 1.00 72.62 96 ALA A CA 1
ATOM 795 C C . ALA A 1 96 ? 1.723 11.494 -9.468 1.00 72.62 96 ALA A C 1
ATOM 797 O O . ALA A 1 96 ? 0.801 10.705 -9.672 1.00 72.62 96 ALA A O 1
ATOM 798 N N . CYS A 1 97 ? 2.984 11.223 -9.826 1.00 80.94 97 CYS A N 1
ATOM 799 C CA . CYS A 1 97 ? 3.429 9.988 -10.484 1.00 80.94 97 CYS A CA 1
ATOM 800 C C . CYS A 1 97 ? 4.548 9.259 -9.714 1.00 80.94 97 CYS A C 1
ATOM 802 O O . CYS A 1 97 ? 5.239 8.394 -10.261 1.00 80.94 97 CYS A O 1
ATOM 804 N N . SER A 1 98 ? 4.689 9.596 -8.430 1.00 81.56 98 SER A N 1
ATOM 805 C CA . SER A 1 98 ? 5.647 9.013 -7.495 1.00 81.56 98 SER A CA 1
ATOM 806 C C . SER A 1 98 ? 4.995 8.721 -6.131 1.00 81.56 98 SER A C 1
ATOM 808 O O . SER A 1 98 ? 5.394 9.296 -5.107 1.00 81.56 98 SER A O 1
ATOM 810 N N . PRO A 1 99 ? 3.933 7.894 -6.071 1.00 84.12 99 PRO A N 1
ATOM 811 C CA . PRO A 1 99 ? 3.362 7.441 -4.811 1.00 84.12 99 PRO A CA 1
ATOM 812 C C . PRO A 1 99 ? 4.266 6.445 -4.086 1.00 84.12 99 PRO A C 1
ATOM 814 O O . PRO A 1 99 ? 4.997 5.657 -4.686 1.00 84.12 99 PRO A O 1
ATOM 817 N N . PHE A 1 100 ? 4.113 6.419 -2.768 1.00 85.81 100 PHE A N 1
ATOM 818 C CA . PHE A 1 100 ? 4.626 5.351 -1.925 1.00 85.81 100 PHE A CA 1
ATOM 819 C C . PHE A 1 100 ? 3.471 4.691 -1.171 1.00 85.81 100 PHE A C 1
ATOM 821 O O . PHE A 1 100 ? 2.576 5.340 -0.612 1.00 85.81 100 PHE A O 1
ATOM 828 N N . TYR A 1 101 ? 3.494 3.366 -1.182 1.00 86.81 101 TYR A N 1
ATOM 829 C CA . TYR A 1 101 ? 2.506 2.492 -0.579 1.00 86.81 101 TYR A CA 1
ATOM 830 C C . TYR A 1 101 ? 3.158 1.687 0.534 1.00 86.81 101 TYR A C 1
ATOM 832 O O . TYR A 1 101 ? 4.311 1.295 0.439 1.00 86.81 101 TYR A O 1
ATOM 840 N N . LEU A 1 102 ? 2.394 1.379 1.569 1.00 87.50 102 LEU A N 1
ATOM 841 C CA . LEU A 1 102 ? 2.759 0.368 2.546 1.00 87.50 102 LEU A CA 1
ATOM 842 C C . LEU A 1 102 ? 2.053 -0.932 2.174 1.00 87.50 102 LEU A C 1
ATOM 844 O O . LEU A 1 102 ? 0.827 -0.946 2.097 1.00 87.50 102 LEU A O 1
ATOM 848 N N . THR A 1 103 ? 2.795 -2.006 1.934 1.00 86.00 103 THR A N 1
ATOM 849 C CA . THR A 1 103 ? 2.240 -3.327 1.622 1.00 86.00 103 THR A CA 1
ATOM 850 C C . THR A 1 103 ? 2.495 -4.310 2.754 1.00 86.00 103 THR A C 1
ATOM 852 O O . THR A 1 103 ? 3.593 -4.390 3.296 1.00 86.00 103 THR A O 1
ATOM 855 N N . PHE A 1 104 ? 1.466 -5.077 3.110 1.00 84.56 104 PHE A N 1
ATOM 856 C CA . PHE A 1 104 ? 1.568 -6.175 4.079 1.00 84.56 104 PHE A CA 1
ATOM 857 C C . PHE A 1 104 ? 1.759 -7.541 3.402 1.00 84.56 104 PHE A C 1
ATOM 859 O O . PHE A 1 104 ? 1.662 -8.578 4.058 1.00 84.56 104 PHE A O 1
ATOM 866 N N . SER A 1 105 ? 1.995 -7.550 2.088 1.00 84.56 105 SER A N 1
ATOM 867 C CA . SER A 1 105 ? 2.421 -8.745 1.358 1.00 84.56 105 SER A CA 1
ATOM 868 C C . SER A 1 105 ? 3.904 -9.023 1.616 1.00 84.56 105 SER A C 1
ATOM 870 O O . SER A 1 105 ? 4.670 -8.097 1.892 1.00 84.56 105 SER A O 1
ATOM 872 N N . LYS A 1 106 ? 4.322 -10.291 1.530 1.00 84.50 106 LYS A N 1
ATOM 873 C CA . LYS A 1 106 ? 5.742 -10.638 1.668 1.00 84.50 106 LYS A CA 1
ATOM 874 C C . LYS A 1 106 ? 6.518 -10.125 0.460 1.00 84.50 106 LYS A C 1
ATOM 876 O O . LYS A 1 106 ? 5.984 -10.037 -0.642 1.00 84.50 106 LYS A O 1
ATOM 881 N N . ASP A 1 107 ? 7.799 -9.860 0.661 1.00 83.94 107 ASP A N 1
ATOM 882 C CA . ASP A 1 107 ? 8.707 -9.364 -0.374 1.00 83.94 107 ASP A CA 1
ATOM 883 C C . ASP A 1 107 ? 8.697 -10.252 -1.628 1.00 83.94 107 ASP A C 1
ATOM 885 O O . ASP A 1 107 ? 8.523 -9.755 -2.737 1.00 83.94 107 ASP A O 1
ATOM 889 N N . LYS A 1 108 ? 8.815 -11.572 -1.451 1.00 86.75 108 LYS A N 1
ATOM 890 C CA . LYS A 1 108 ? 8.784 -12.552 -2.546 1.00 86.75 108 LYS A CA 1
ATOM 891 C C . LYS A 1 108 ? 7.467 -12.509 -3.320 1.00 86.75 108 LYS A C 1
ATOM 893 O O . LYS A 1 108 ? 7.488 -12.582 -4.546 1.00 86.75 108 LYS A O 1
ATOM 898 N N . ASP A 1 109 ? 6.350 -12.339 -2.615 1.00 88.19 109 ASP A N 1
ATOM 899 C CA . ASP A 1 109 ? 5.021 -12.275 -3.227 1.00 88.19 109 ASP A CA 1
ATOM 900 C C . ASP A 1 109 ? 4.875 -11.000 -4.063 1.00 88.19 109 ASP A C 1
ATOM 902 O O . ASP A 1 109 ? 4.326 -11.040 -5.160 1.00 88.19 109 ASP A O 1
ATOM 906 N N . VAL A 1 110 ? 5.403 -9.870 -3.579 1.00 89.00 110 VAL A N 1
ATOM 907 C CA . VAL A 1 110 ? 5.376 -8.598 -4.316 1.00 89.00 110 VAL A CA 1
ATOM 908 C C . VAL A 1 110 ? 6.251 -8.661 -5.567 1.00 89.00 110 VAL A C 1
ATOM 910 O O . VAL A 1 110 ? 5.820 -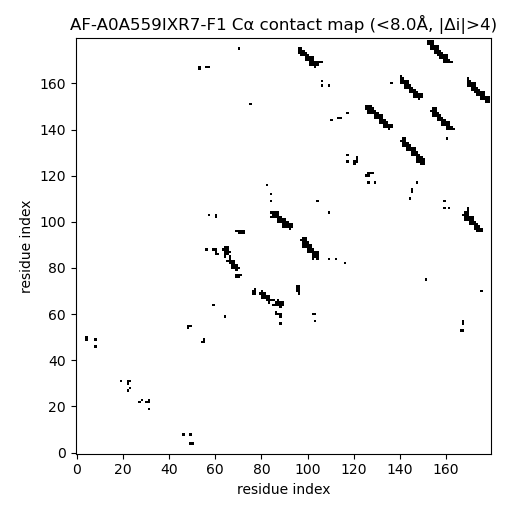8.214 -6.629 1.00 89.00 110 VAL A O 1
ATOM 913 N N . ILE A 1 111 ? 7.453 -9.232 -5.465 1.00 91.31 111 ILE A N 1
ATOM 914 C CA . ILE A 1 111 ? 8.348 -9.402 -6.617 1.00 91.31 111 ILE A CA 1
ATOM 915 C C . ILE A 1 111 ? 7.699 -10.304 -7.673 1.00 91.31 111 ILE A C 1
ATOM 917 O O . ILE A 1 111 ? 7.568 -9.890 -8.821 1.00 91.31 111 ILE A O 1
ATOM 921 N N . SER A 1 112 ? 7.201 -11.481 -7.279 1.00 92.31 112 SER A N 1
ATOM 922 C CA . SER A 1 112 ? 6.537 -12.416 -8.200 1.00 92.31 112 SER A CA 1
ATOM 923 C C . SER A 1 112 ? 5.268 -11.827 -8.833 1.00 92.31 112 SER A C 1
ATOM 925 O O . SER A 1 112 ? 4.997 -12.030 -10.022 1.00 92.31 112 SER A O 1
ATOM 927 N N . PHE A 1 113 ? 4.505 -11.044 -8.063 1.00 92.56 113 PHE A N 1
ATOM 928 C CA . PHE A 1 113 ? 3.339 -10.323 -8.562 1.00 92.56 113 PHE A CA 1
ATOM 929 C C . PHE A 1 113 ? 3.717 -9.355 -9.689 1.00 92.56 113 PHE A C 1
ATOM 931 O O . PHE A 1 113 ? 3.122 -9.411 -10.766 1.00 92.56 113 PHE A O 1
ATOM 938 N N . TYR A 1 114 ? 4.723 -8.501 -9.479 1.00 93.25 114 TYR A N 1
ATOM 939 C CA . TYR A 1 114 ? 5.126 -7.538 -10.503 1.00 93.25 114 TYR A CA 1
ATOM 940 C C . TYR A 1 114 ? 5.811 -8.182 -11.698 1.00 93.25 114 TYR A C 1
ATOM 942 O O . TYR A 1 114 ? 5.595 -7.726 -12.815 1.00 93.25 114 TYR A O 1
ATOM 950 N N . GLU A 1 115 ? 6.567 -9.258 -11.502 1.00 94.62 115 GLU A N 1
ATOM 951 C CA . GLU A 1 115 ? 7.125 -10.028 -12.611 1.00 94.62 115 GLU A CA 1
ATOM 952 C C . GLU A 1 115 ? 6.022 -10.507 -13.561 1.00 94.62 115 GLU A C 1
ATOM 954 O O . GLU A 1 115 ? 6.081 -10.265 -14.765 1.00 94.62 115 GLU A O 1
ATOM 959 N N . THR A 1 116 ? 4.962 -11.099 -13.005 1.00 94.56 116 THR A N 1
ATOM 960 C CA . THR A 1 116 ? 3.810 -11.583 -13.779 1.00 94.56 116 THR A CA 1
ATOM 961 C C . THR A 1 116 ? 3.129 -10.443 -14.542 1.00 94.56 116 THR A C 1
ATOM 963 O O . THR A 1 116 ? 2.872 -10.561 -15.741 1.00 94.56 116 THR A O 1
ATOM 966 N N . VAL A 1 117 ? 2.887 -9.314 -13.867 1.00 92.50 117 VAL A N 1
ATOM 967 C CA . VAL A 1 117 ? 2.266 -8.121 -14.467 1.00 92.50 117 VAL A CA 1
ATOM 968 C C . VAL A 1 117 ? 3.125 -7.559 -15.603 1.00 92.50 117 VAL A C 1
ATOM 970 O O . VAL A 1 117 ? 2.607 -7.240 -16.671 1.00 92.50 117 VAL A O 1
ATOM 973 N N . LEU A 1 118 ? 4.442 -7.462 -15.411 1.00 93.19 118 LEU A N 1
ATOM 974 C CA . LEU A 1 118 ? 5.358 -6.911 -16.410 1.00 93.19 118 LEU A CA 1
ATOM 975 C C . LEU A 1 118 ? 5.525 -7.838 -17.620 1.00 93.19 118 LEU A C 1
ATOM 977 O O . LEU A 1 118 ? 5.599 -7.351 -18.749 1.00 93.19 118 LEU A O 1
ATOM 981 N N . ILE A 1 119 ? 5.515 -9.160 -17.423 1.00 94.75 119 ILE A N 1
ATOM 982 C CA . ILE A 1 119 ? 5.468 -10.131 -18.527 1.00 94.75 119 ILE A CA 1
ATOM 983 C C . ILE A 1 119 ? 4.199 -9.922 -19.359 1.00 94.75 119 ILE A C 1
ATOM 985 O O . ILE A 1 119 ? 4.269 -9.835 -20.586 1.00 94.75 119 ILE A O 1
ATOM 989 N N . GLU A 1 120 ? 3.043 -9.793 -18.706 1.00 93.19 120 GLU A N 1
ATOM 990 C CA . GLU A 1 120 ? 1.775 -9.538 -19.390 1.00 93.19 120 GLU A CA 1
ATOM 991 C C . GLU A 1 120 ? 1.812 -8.216 -20.172 1.00 93.19 120 GLU A C 1
ATOM 993 O O . GLU A 1 120 ? 1.418 -8.164 -21.340 1.00 93.19 120 GLU A O 1
ATOM 998 N N . TRP A 1 121 ? 2.339 -7.154 -19.561 1.00 91.06 121 TRP A N 1
ATOM 999 C CA . TRP A 1 121 ? 2.476 -5.839 -20.189 1.00 91.06 121 TRP A CA 1
ATOM 1000 C C . TRP A 1 121 ? 3.420 -5.866 -21.389 1.00 91.06 121 TRP A C 1
ATOM 1002 O O . TRP A 1 121 ? 3.124 -5.249 -22.414 1.00 91.06 121 TRP A O 1
ATOM 1012 N N . LYS A 1 122 ? 4.517 -6.626 -21.308 1.00 91.62 122 LYS A N 1
ATOM 1013 C CA . LYS A 1 122 ? 5.438 -6.836 -22.429 1.00 91.62 122 LYS A CA 1
ATOM 1014 C C .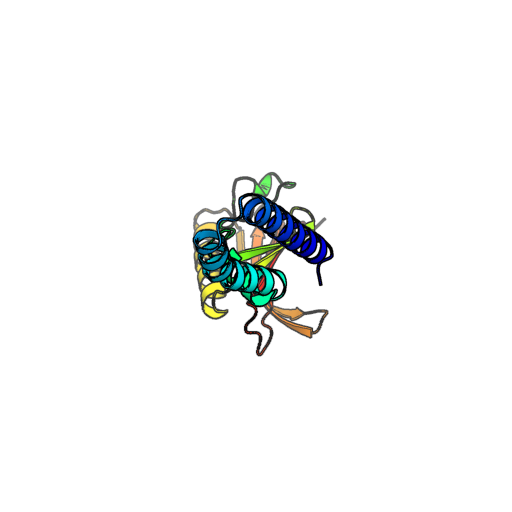 LYS A 1 122 ? 4.745 -7.569 -23.578 1.00 91.62 122 LYS A C 1
ATOM 1016 O O . LYS A 1 122 ? 4.844 -7.139 -24.725 1.00 91.62 122 LYS A O 1
ATOM 1021 N N . ASN A 1 123 ? 3.985 -8.624 -23.281 1.00 92.12 123 ASN A N 1
ATOM 1022 C CA . ASN A 1 123 ? 3.244 -9.391 -24.289 1.00 92.12 123 ASN A CA 1
ATOM 1023 C C . ASN A 1 123 ? 2.161 -8.549 -24.981 1.00 92.12 123 ASN A C 1
ATOM 1025 O O . ASN A 1 123 ? 1.945 -8.674 -26.185 1.00 92.12 123 ASN A O 1
ATOM 1029 N N . LYS A 1 124 ? 1.527 -7.638 -24.237 1.00 90.06 124 LYS A N 1
ATOM 1030 C CA . LYS A 1 124 ? 0.569 -6.650 -24.755 1.00 90.06 124 LYS A CA 1
ATOM 1031 C C . LYS A 1 124 ? 1.230 -5.444 -25.439 1.00 90.06 124 LYS A C 1
ATOM 1033 O O . LYS A 1 124 ? 0.516 -4.549 -25.880 1.00 90.06 124 LYS A O 1
ATOM 1038 N N . LYS A 1 125 ? 2.566 -5.415 -25.546 1.00 88.38 125 LYS A N 1
ATOM 1039 C CA . LYS A 1 125 ? 3.366 -4.313 -26.113 1.00 88.38 125 LYS A CA 1
ATOM 1040 C C . LYS A 1 125 ? 3.156 -2.960 -25.412 1.00 88.38 125 LYS A C 1
ATOM 1042 O O . LYS A 1 125 ? 3.347 -1.916 -26.027 1.00 88.38 125 LYS A O 1
ATOM 1047 N N . LEU A 1 126 ? 2.782 -2.975 -24.131 1.00 85.62 126 LEU A N 1
ATOM 1048 C CA . LEU A 1 126 ? 2.634 -1.766 -23.308 1.00 85.62 126 LEU A CA 1
ATOM 1049 C C . LEU A 1 126 ? 3.986 -1.233 -22.824 1.00 85.62 126 LEU A C 1
ATOM 1051 O O . LEU A 1 126 ? 4.148 -0.041 -22.586 1.00 85.62 126 LEU A O 1
ATOM 1055 N N . ILE A 1 127 ? 4.960 -2.133 -22.688 1.00 90.12 127 ILE A N 1
ATOM 1056 C CA . ILE A 1 127 ? 6.350 -1.833 -22.345 1.00 90.12 127 ILE A CA 1
ATOM 1057 C C . ILE A 1 127 ? 7.267 -2.464 -23.392 1.00 90.12 127 ILE A C 1
ATOM 1059 O O . ILE A 1 127 ? 6.949 -3.517 -23.949 1.00 90.12 127 ILE A O 1
ATOM 1063 N N . SER A 1 128 ? 8.413 -1.841 -23.654 1.00 90.00 128 SER A N 1
ATOM 1064 C CA . SER A 1 128 ? 9.434 -2.389 -24.555 1.00 90.00 128 SER A CA 1
ATOM 1065 C C . SER A 1 128 ? 10.263 -3.484 -23.875 1.00 90.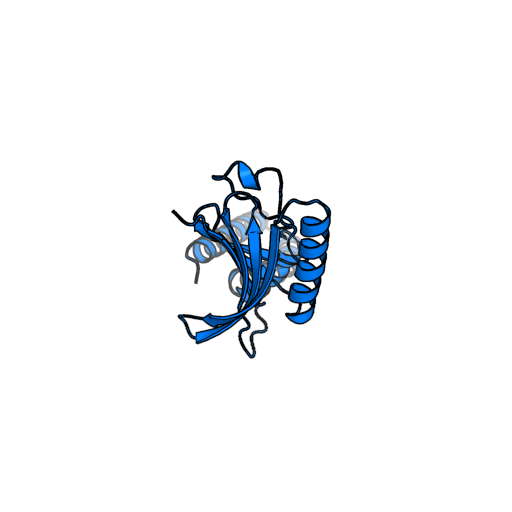00 128 SER A C 1
ATOM 1067 O O . SER A 1 128 ? 10.690 -4.447 -24.513 1.00 90.00 128 SER A O 1
ATOM 1069 N N . GLY A 1 129 ? 10.434 -3.390 -22.557 1.00 92.62 129 GLY A N 1
ATOM 1070 C CA . GLY A 1 129 ? 11.136 -4.382 -21.757 1.00 92.62 129 GLY A CA 1
ATOM 1071 C C . GLY A 1 129 ? 11.130 -4.036 -20.276 1.00 92.62 129 GLY A C 1
ATOM 1072 O O . GLY A 1 129 ? 10.634 -2.989 -19.869 1.00 92.62 129 GLY A O 1
ATOM 1073 N N . PHE A 1 130 ? 11.679 -4.934 -19.467 1.00 95.38 130 PHE A N 1
ATOM 1074 C CA . PHE A 1 130 ? 11.912 -4.710 -18.046 1.00 95.38 130 PHE A CA 1
ATOM 1075 C C . PHE A 1 130 ? 13.102 -5.550 -17.579 1.00 95.38 130 PHE A C 1
ATOM 1077 O O . PHE A 1 130 ? 13.422 -6.568 -18.195 1.00 95.38 130 PHE A O 1
ATOM 1084 N N . HIS A 1 131 ? 13.752 -5.125 -16.500 1.00 95.81 131 HIS A N 1
ATOM 1085 C CA . HIS A 1 131 ? 14.808 -5.889 -15.840 1.00 95.81 131 HIS A CA 1
ATOM 1086 C C . HIS A 1 131 ? 14.709 -5.745 -14.322 1.00 95.81 131 HIS A C 1
ATOM 1088 O O . HIS A 1 131 ? 14.177 -4.757 -13.811 1.00 95.81 131 HIS A O 1
ATOM 1094 N N . TYR A 1 132 ? 15.200 -6.759 -13.613 1.00 95.06 132 TYR A N 1
ATOM 1095 C CA . TYR A 1 132 ? 15.294 -6.747 -12.158 1.00 95.06 132 TYR A CA 1
ATOM 1096 C C . TYR A 1 132 ? 16.504 -5.920 -11.715 1.00 95.06 132 TYR A C 1
ATOM 1098 O O . TYR A 1 132 ? 17.568 -5.998 -12.333 1.00 95.06 132 TYR A O 1
ATOM 1106 N N . ALA A 1 133 ? 16.343 -5.144 -10.647 1.00 93.62 133 ALA A N 1
ATOM 1107 C CA . ALA A 1 133 ? 17.399 -4.322 -10.080 1.00 93.62 133 ALA A CA 1
ATOM 1108 C C . ALA A 1 133 ? 17.344 -4.333 -8.548 1.00 93.62 133 ALA A C 1
ATOM 1110 O O . ALA A 1 133 ? 16.271 -4.289 -7.940 1.00 93.62 133 ALA A O 1
ATOM 1111 N N . GLU A 1 134 ? 18.526 -4.325 -7.936 1.00 92.56 134 GLU A N 1
ATOM 1112 C CA . GLU A 1 134 ? 18.719 -4.090 -6.507 1.00 92.56 134 GLU A CA 1
ATOM 1113 C C . GLU A 1 134 ? 19.575 -2.840 -6.334 1.00 92.56 134 GLU A C 1
ATOM 1115 O O . GLU A 1 134 ? 20.541 -2.637 -7.072 1.00 92.56 134 GLU A O 1
ATOM 1120 N N . ARG A 1 135 ? 19.210 -1.982 -5.384 1.00 89.38 135 ARG A N 1
ATOM 1121 C CA . ARG A 1 135 ? 19.931 -0.737 -5.113 1.00 89.38 135 ARG A CA 1
ATOM 1122 C C . ARG A 1 135 ? 19.891 -0.388 -3.637 1.00 89.38 135 ARG A C 1
ATOM 1124 O O . ARG A 1 135 ? 18.929 -0.709 -2.941 1.00 89.38 135 ARG A O 1
ATOM 1131 N N . ASP A 1 136 ? 20.921 0.302 -3.172 1.00 83.88 136 ASP A N 1
ATOM 1132 C CA . ASP A 1 136 ? 20.951 0.808 -1.806 1.00 83.88 136 ASP A CA 1
ATOM 1133 C C . ASP A 1 136 ? 20.029 2.024 -1.675 1.00 83.88 136 ASP A C 1
ATOM 1135 O O . ASP A 1 136 ? 20.005 2.922 -2.522 1.00 83.88 136 ASP A O 1
ATOM 1139 N N . HIS A 1 137 ? 19.235 2.042 -0.608 1.00 78.50 137 HIS A N 1
ATOM 1140 C CA . HIS A 1 137 ? 18.345 3.155 -0.319 1.00 78.50 137 HIS A CA 1
ATOM 1141 C C . HIS A 1 137 ? 19.127 4.306 0.324 1.00 78.50 137 HIS A C 1
ATOM 1143 O O . HIS A 1 137 ? 19.927 4.085 1.234 1.00 78.50 137 HIS A O 1
ATOM 1149 N N . GLN A 1 138 ? 18.850 5.550 -0.082 1.00 71.38 138 GLN A N 1
ATOM 1150 C CA . GLN A 1 138 ? 19.562 6.739 0.423 1.00 71.38 138 GLN A CA 1
ATOM 1151 C C . GLN A 1 138 ? 19.497 6.905 1.950 1.00 71.38 138 GLN A C 1
ATOM 1153 O O . GLN A 1 138 ? 20.388 7.511 2.535 1.00 71.38 138 GLN A O 1
ATOM 1158 N N . TYR A 1 139 ? 18.465 6.355 2.594 1.00 67.19 139 TYR A N 1
ATOM 1159 C CA . TYR A 1 139 ? 18.267 6.420 4.046 1.00 67.19 139 TYR A CA 1
ATOM 1160 C C . TYR A 1 139 ? 18.603 5.100 4.765 1.00 67.19 139 TYR A C 1
ATOM 1162 O O . TYR A 1 139 ? 18.187 4.895 5.902 1.00 67.19 139 TYR A O 1
ATOM 1170 N N . GLY A 1 140 ? 19.338 4.200 4.102 1.00 69.75 140 GLY A N 1
ATOM 1171 C CA . GLY A 1 140 ? 19.729 2.888 4.619 1.00 69.75 140 GLY A CA 1
ATOM 1172 C C . GLY A 1 140 ? 18.778 1.751 4.220 1.00 69.75 140 GLY A C 1
ATOM 1173 O O . GLY A 1 140 ? 17.585 1.957 3.976 1.00 69.75 140 GLY A O 1
ATOM 1174 N N . GLY A 1 141 ? 19.321 0.532 4.150 1.00 76.56 141 GLY A N 1
ATOM 1175 C CA . GLY A 1 141 ? 18.626 -0.674 3.682 1.00 76.56 141 GLY A CA 1
ATOM 1176 C C . GLY A 1 141 ? 18.748 -0.909 2.171 1.00 76.56 141 GLY A C 1
ATOM 1177 O O . GLY A 1 141 ? 19.339 -0.106 1.450 1.00 76.56 141 GLY A O 1
ATOM 1178 N N . LYS A 1 142 ? 18.175 -2.021 1.698 1.00 83.75 142 LYS A N 1
ATOM 1179 C CA . LYS A 1 142 ? 18.174 -2.410 0.281 1.00 83.75 142 LYS A CA 1
ATOM 1180 C C . LYS A 1 142 ? 16.783 -2.260 -0.322 1.00 83.75 142 LYS A C 1
ATOM 1182 O O . LYS A 1 142 ? 15.788 -2.696 0.264 1.00 83.75 142 LYS A O 1
ATOM 1187 N N . GLU A 1 143 ? 16.727 -1.678 -1.509 1.00 88.94 143 GLU A N 1
ATOM 1188 C CA . GLU A 1 143 ? 15.567 -1.742 -2.384 1.00 88.94 143 GLU A CA 1
ATOM 1189 C C . GLU A 1 143 ? 15.769 -2.815 -3.442 1.00 88.94 143 GLU A C 1
ATOM 1191 O O . GLU A 1 143 ? 16.856 -2.966 -4.000 1.00 88.94 143 GLU A O 1
ATOM 1196 N N . LYS A 1 144 ? 14.693 -3.522 -3.764 1.00 91.25 144 LYS A N 1
ATOM 1197 C CA . LYS A 1 144 ? 14.672 -4.483 -4.863 1.00 91.25 144 LYS A CA 1
ATOM 1198 C C . LYS A 1 144 ? 13.391 -4.370 -5.661 1.00 91.25 144 LYS A C 1
ATOM 1200 O O . LYS A 1 144 ? 12.351 -4.010 -5.112 1.00 91.25 144 LYS A O 1
ATOM 1205 N N . GLY A 1 145 ? 13.451 -4.670 -6.948 1.00 93.62 145 GLY A N 1
ATOM 1206 C CA . GLY A 1 145 ? 12.280 -4.586 -7.806 1.00 93.62 145 GLY A CA 1
ATOM 1207 C C . GLY A 1 145 ? 12.635 -4.545 -9.278 1.00 93.62 145 GLY A C 1
ATOM 1208 O O . GLY A 1 145 ? 13.607 -5.163 -9.704 1.00 93.62 145 GLY A O 1
ATOM 1209 N N . TYR A 1 146 ? 11.829 -3.831 -10.053 1.00 94.81 146 TYR A N 1
ATOM 1210 C CA . TYR A 1 146 ? 11.916 -3.815 -11.504 1.00 94.81 146 TYR A CA 1
ATOM 1211 C C . TYR A 1 146 ? 11.975 -2.396 -12.052 1.00 94.81 146 TYR A C 1
ATOM 1213 O O . TYR A 1 146 ? 11.309 -1.484 -11.560 1.00 94.81 146 TYR A O 1
ATOM 1221 N N . VAL A 1 147 ? 12.735 -2.242 -13.130 1.00 94.12 147 VAL A N 1
ATOM 1222 C CA . VAL A 1 147 ? 12.709 -1.061 -13.989 1.00 94.12 147 VAL A CA 1
ATOM 1223 C C . VAL A 1 147 ? 12.125 -1.490 -15.326 1.00 94.12 147 VAL A C 1
ATOM 1225 O O . VAL A 1 147 ? 12.689 -2.351 -16.005 1.00 94.12 147 VAL A O 1
ATOM 1228 N N . ALA A 1 148 ? 10.986 -0.910 -15.693 1.00 92.06 148 ALA A N 1
ATOM 1229 C CA . ALA A 1 148 ? 10.320 -1.155 -16.965 1.00 92.06 148 ALA A CA 1
ATOM 1230 C C . ALA A 1 148 ? 10.512 0.032 -17.914 1.00 92.06 148 ALA A C 1
ATOM 1232 O O . ALA A 1 148 ? 10.402 1.188 -17.511 1.00 92.06 148 ALA A O 1
ATOM 1233 N N . SER A 1 149 ? 10.790 -0.257 -19.180 1.00 91.50 149 SER A N 1
ATOM 1234 C CA . SER A 1 149 ? 10.964 0.733 -20.241 1.00 91.50 149 SER A CA 1
ATOM 1235 C C . SER A 1 149 ? 9.659 0.907 -21.008 1.00 91.50 149 SER A C 1
ATOM 1237 O O . SER A 1 149 ? 9.092 -0.059 -21.523 1.00 91.50 149 SER A O 1
ATOM 1239 N N . ILE A 1 150 ? 9.183 2.142 -21.096 1.00 87.25 150 ILE A N 1
ATOM 1240 C CA . ILE A 1 150 ? 7.984 2.516 -21.843 1.00 87.25 150 ILE A CA 1
ATOM 1241 C C . ILE A 1 150 ? 8.390 2.847 -23.293 1.00 87.25 150 ILE A C 1
ATOM 1243 O O . ILE A 1 150 ? 9.501 3.340 -23.516 1.00 87.25 150 ILE A O 1
ATOM 1247 N N . PRO A 1 151 ? 7.545 2.572 -24.309 1.00 83.94 151 PRO A N 1
ATOM 1248 C CA . PRO A 1 151 ? 7.891 2.816 -25.713 1.00 83.94 151 PRO A CA 1
ATOM 1249 C C . PRO A 1 151 ? 8.228 4.275 -26.062 1.00 83.94 151 PRO A C 1
ATOM 1251 O O . PRO A 1 151 ? 8.905 4.514 -27.056 1.00 83.94 151 PRO A O 1
ATOM 1254 N N . ASP A 1 152 ? 7.788 5.242 -25.255 1.00 82.19 152 ASP A N 1
ATOM 1255 C CA . ASP A 1 152 ? 8.060 6.677 -25.424 1.00 82.19 152 ASP A CA 1
ATOM 1256 C C . ASP A 1 152 ? 9.427 7.122 -24.859 1.00 82.19 152 ASP A C 1
ATOM 1258 O O . ASP A 1 152 ? 9.725 8.317 -24.830 1.00 82.19 152 ASP A O 1
ATOM 1262 N N . GLY A 1 153 ? 10.257 6.172 -24.410 1.00 82.19 153 GLY A N 1
ATOM 1263 C CA . GLY A 1 153 ? 11.573 6.424 -23.817 1.00 82.19 153 GLY A CA 1
ATOM 1264 C C . GLY A 1 153 ? 11.539 6.706 -22.312 1.00 82.19 153 GLY A C 1
ATOM 1265 O O . GLY A 1 153 ? 12.595 6.889 -21.706 1.00 82.19 153 GLY A O 1
ATOM 1266 N N . ALA A 1 154 ? 10.358 6.723 -21.689 1.00 85.94 154 ALA A N 1
ATOM 1267 C CA . ALA A 1 154 ? 10.235 6.842 -20.245 1.00 85.94 154 ALA A CA 1
ATOM 1268 C C . ALA A 1 154 ? 10.511 5.513 -19.520 1.00 85.94 154 ALA A C 1
ATOM 1270 O O . ALA A 1 154 ? 10.491 4.430 -20.110 1.00 85.94 154 ALA A O 1
ATOM 1271 N N . THR A 1 155 ? 10.744 5.586 -18.211 1.00 89.69 155 THR A N 1
ATOM 1272 C CA . THR A 1 155 ? 10.908 4.422 -17.340 1.00 89.69 155 THR A CA 1
ATOM 1273 C C . THR A 1 155 ? 9.905 4.433 -16.194 1.00 89.69 155 THR A C 1
ATOM 1275 O O . THR A 1 155 ? 9.522 5.477 -15.661 1.00 89.69 155 THR A O 1
ATOM 1278 N N . LEU A 1 156 ? 9.481 3.235 -15.807 1.00 89.50 156 LEU A N 1
ATOM 1279 C CA . LEU A 1 156 ? 8.665 2.973 -14.635 1.00 89.50 156 LEU A CA 1
ATOM 1280 C C . LEU A 1 156 ? 9.499 2.162 -13.641 1.00 89.50 156 LEU A C 1
ATOM 1282 O O . LEU A 1 156 ? 9.791 0.988 -13.867 1.00 89.50 156 LEU A O 1
ATOM 1286 N N . ASP A 1 157 ? 9.873 2.805 -12.543 1.00 91.44 157 ASP A N 1
ATOM 1287 C CA . ASP A 1 157 ? 10.610 2.207 -11.437 1.00 91.44 157 ASP A CA 1
ATOM 1288 C C . ASP A 1 157 ? 9.602 1.655 -10.419 1.00 91.44 157 ASP A C 1
ATOM 1290 O O . ASP A 1 157 ? 8.796 2.412 -9.878 1.00 91.44 157 ASP A O 1
ATOM 1294 N N . ILE A 1 158 ? 9.663 0.357 -10.122 1.00 91.75 158 ILE A N 1
ATOM 1295 C CA . ILE A 1 158 ? 8.827 -0.314 -9.117 1.00 91.75 158 ILE A CA 1
ATOM 1296 C C . ILE A 1 158 ? 9.761 -0.985 -8.116 1.00 91.75 158 ILE A C 1
ATOM 1298 O O . ILE A 1 158 ? 10.375 -1.998 -8.436 1.00 91.75 158 ILE A O 1
ATOM 1302 N N . PHE A 1 159 ? 9.875 -0.441 -6.906 1.00 91.81 159 PHE A N 1
ATOM 1303 C CA . PHE A 1 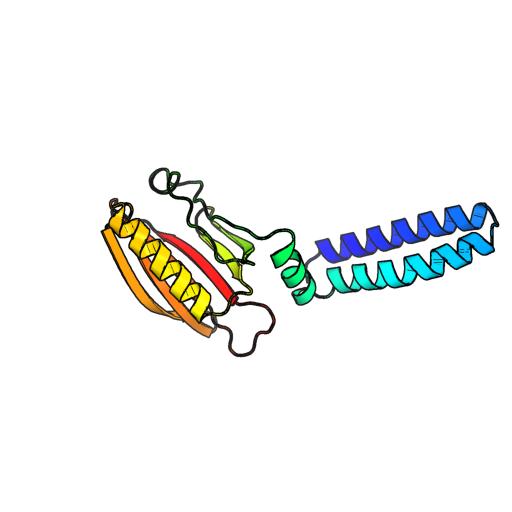159 ? 10.827 -0.918 -5.901 1.00 91.81 159 PHE A CA 1
ATOM 1304 C C . PHE A 1 159 ? 10.167 -1.136 -4.549 1.00 91.81 159 PHE A C 1
ATOM 1306 O O . PHE A 1 159 ? 9.374 -0.316 -4.094 1.00 91.81 159 PHE A O 1
ATOM 1313 N N . ILE A 1 160 ? 10.532 -2.229 -3.884 1.00 90.38 160 ILE A N 1
ATOM 1314 C CA . ILE A 1 160 ? 10.179 -2.487 -2.494 1.00 90.38 160 ILE A CA 1
ATOM 1315 C C . ILE A 1 160 ? 11.400 -2.271 -1.603 1.00 90.38 160 ILE A C 1
ATOM 1317 O O . ILE A 1 160 ? 12.469 -2.838 -1.834 1.00 90.38 160 ILE A O 1
ATOM 1321 N N . HIS A 1 161 ? 11.237 -1.434 -0.585 1.00 85.88 161 HIS A N 1
ATOM 1322 C CA . HIS A 1 161 ? 12.211 -1.226 0.474 1.00 85.88 161 HIS A CA 1
ATOM 1323 C C . HIS A 1 161 ? 11.955 -2.246 1.578 1.00 85.88 161 HIS A C 1
ATOM 1325 O O . HIS A 1 161 ? 10.888 -2.267 2.205 1.00 85.88 161 HIS A O 1
ATOM 1331 N N . VAL A 1 162 ? 12.931 -3.130 1.777 1.00 69.94 162 VAL A N 1
ATOM 1332 C CA . VAL A 1 162 ? 12.855 -4.183 2.788 1.00 69.94 162 VAL A CA 1
ATOM 1333 C C . VAL A 1 162 ? 13.558 -3.696 4.045 1.00 69.94 162 VAL A C 1
ATOM 1335 O O . VAL A 1 162 ? 14.784 -3.704 4.134 1.00 69.94 162 VAL A O 1
ATOM 1338 N N . LEU A 1 163 ? 12.767 -3.292 5.034 1.00 64.00 163 LEU A N 1
ATOM 1339 C CA . LEU A 1 163 ? 13.254 -3.104 6.395 1.00 64.00 163 LEU A CA 1
ATOM 1340 C C . LEU A 1 163 ? 13.418 -4.489 7.034 1.00 64.00 163 LEU A C 1
ATOM 1342 O O . LEU A 1 163 ? 12.430 -5.207 7.207 1.00 64.00 163 LEU A O 1
ATOM 1346 N N . GLN A 1 164 ? 14.657 -4.873 7.358 1.00 52.69 164 GLN A N 1
ATOM 1347 C CA . GLN A 1 164 ? 14.912 -6.019 8.235 1.00 52.69 164 GLN A CA 1
ATOM 1348 C C . GLN A 1 164 ? 14.171 -5.771 9.563 1.00 52.69 164 GLN A C 1
ATOM 1350 O O . GLN A 1 164 ? 14.295 -4.700 10.149 1.00 52.69 164 GLN A O 1
ATOM 1355 N N . ASP A 1 165 ? 13.348 -6.735 9.977 1.00 50.69 165 ASP A N 1
ATOM 1356 C CA . ASP A 1 165 ? 12.622 -6.789 11.259 1.00 50.69 165 ASP A CA 1
ATOM 1357 C C . ASP A 1 165 ? 11.396 -5.881 11.467 1.00 50.69 165 ASP A C 1
ATOM 1359 O O . ASP A 1 165 ? 10.899 -5.750 12.588 1.00 50.69 165 ASP A O 1
ATOM 1363 N N . SER A 1 166 ? 10.807 -5.320 10.407 1.00 52.28 166 SER A N 1
ATOM 1364 C CA . SER A 1 166 ? 9.575 -4.535 10.560 1.00 52.28 166 SER A CA 1
ATOM 1365 C C . SER A 1 166 ? 8.296 -5.380 10.442 1.00 52.28 166 SER A C 1
ATOM 1367 O O . SER A 1 166 ? 7.908 -5.815 9.356 1.00 52.28 166 SER A O 1
ATOM 1369 N N . TYR A 1 167 ? 7.566 -5.526 11.554 1.00 56.62 167 TYR A N 1
ATOM 1370 C CA . TYR A 1 167 ? 6.159 -5.967 11.570 1.00 56.62 167 TYR A CA 1
ATOM 1371 C C . TYR A 1 167 ? 5.204 -4.945 10.918 1.00 56.62 167 TYR A C 1
ATOM 1373 O O . TYR A 1 167 ? 4.005 -5.198 10.801 1.00 56.62 167 TYR A O 1
ATOM 1381 N N . GLU A 1 168 ? 5.704 -3.777 10.503 1.00 64.69 168 GLU A N 1
ATOM 1382 C CA . GLU A 1 168 ? 4.889 -2.634 10.088 1.00 64.69 168 GLU A CA 1
ATOM 1383 C C . GLU A 1 168 ? 4.550 -2.613 8.590 1.00 64.69 168 GLU A C 1
ATOM 1385 O O . GLU A 1 168 ? 3.923 -1.663 8.128 1.00 64.69 168 GLU A O 1
ATOM 1390 N N . GLY A 1 169 ? 4.886 -3.666 7.840 1.00 72.81 169 GLY A N 1
ATOM 1391 C CA . GLY A 1 169 ? 4.715 -3.717 6.387 1.00 72.81 169 GLY A CA 1
ATOM 1392 C C . GLY A 1 169 ? 5.907 -3.118 5.637 1.00 72.81 169 GLY A C 1
ATOM 1393 O O . GLY A 1 169 ? 6.757 -2.437 6.204 1.00 72.81 169 GLY A O 1
ATOM 1394 N N . GLN A 1 170 ? 5.991 -3.407 4.343 1.00 84.25 170 GLN A N 1
AT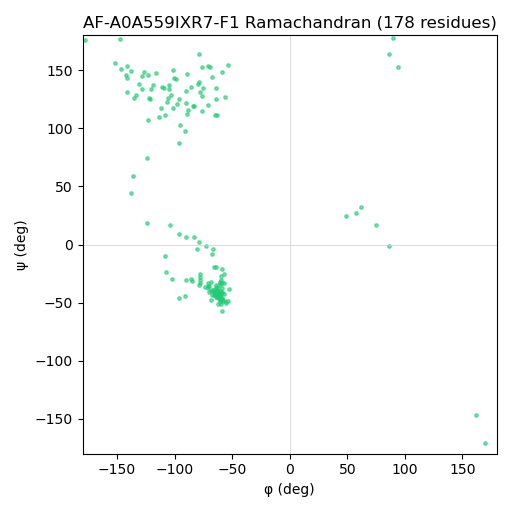OM 1395 C CA . GLN A 1 170 ? 7.100 -3.014 3.475 1.00 84.25 170 GLN A CA 1
ATOM 1396 C C . GLN A 1 170 ? 6.717 -1.790 2.642 1.00 84.25 170 GLN A C 1
ATOM 1398 O O . GLN A 1 170 ? 5.570 -1.663 2.207 1.00 84.25 170 GLN A O 1
ATOM 1403 N N . MET A 1 171 ? 7.660 -0.877 2.411 1.00 87.50 171 MET A N 1
ATOM 1404 C CA . MET A 1 171 ? 7.403 0.308 1.589 1.00 87.50 171 MET A CA 1
ATOM 1405 C C . MET A 1 171 ? 7.588 -0.036 0.113 1.00 87.50 171 MET A C 1
ATOM 1407 O O . MET A 1 171 ? 8.668 -0.422 -0.311 1.00 87.50 171 MET A O 1
ATOM 1411 N N . LEU A 1 172 ? 6.534 0.119 -0.676 1.00 88.31 172 LEU A N 1
ATOM 1412 C CA . LEU A 1 172 ? 6.526 -0.009 -2.125 1.00 88.31 172 LEU A CA 1
ATOM 1413 C C . LEU A 1 172 ? 6.530 1.392 -2.745 1.00 88.31 172 LEU A C 1
ATOM 1415 O O . LEU A 1 172 ? 5.579 2.154 -2.582 1.00 88.31 172 LEU A O 1
ATOM 1419 N N . SER A 1 173 ? 7.583 1.707 -3.482 1.00 88.81 173 SER A N 1
ATOM 1420 C CA . SER A 1 173 ? 7.751 2.939 -4.242 1.00 88.81 173 SER A CA 1
ATOM 1421 C C . SER A 1 173 ? 7.508 2.661 -5.720 1.00 88.81 173 SER A C 1
ATOM 1423 O O . SER A 1 173 ? 8.095 1.738 -6.288 1.00 88.81 173 SER A O 1
ATOM 1425 N N . ILE A 1 174 ? 6.639 3.455 -6.342 1.00 87.62 174 ILE A N 1
ATOM 1426 C CA . ILE A 1 174 ? 6.431 3.432 -7.790 1.00 87.62 174 ILE A CA 1
ATOM 1427 C C . ILE A 1 174 ? 6.736 4.829 -8.302 1.00 87.62 174 ILE A C 1
ATOM 1429 O O . ILE A 1 174 ? 6.155 5.790 -7.809 1.00 87.62 174 ILE A O 1
ATOM 1433 N N . ARG A 1 175 ? 7.643 4.952 -9.271 1.00 87.06 175 ARG A N 1
ATOM 1434 C CA . ARG A 1 175 ? 8.062 6.242 -9.823 1.00 87.06 175 ARG A CA 1
ATOM 1435 C C . ARG A 1 175 ? 8.121 6.186 -11.338 1.00 87.06 175 ARG A C 1
ATOM 1437 O O . ARG A 1 175 ? 8.825 5.359 -11.907 1.00 87.06 175 ARG A O 1
ATOM 1444 N N . PHE A 1 176 ? 7.434 7.118 -11.979 1.00 84.50 176 PHE A N 1
ATOM 1445 C CA . PHE A 1 176 ? 7.590 7.361 -13.406 1.00 84.50 176 PHE A CA 1
ATOM 1446 C C . PHE A 1 176 ? 8.687 8.402 -13.658 1.00 84.50 176 PHE A C 1
ATOM 1448 O O . PHE A 1 176 ? 8.703 9.454 -13.019 1.00 84.50 176 PHE A O 1
ATOM 1455 N N . LYS A 1 177 ? 9.603 8.123 -14.587 1.00 84.81 177 LYS A N 1
ATOM 1456 C CA . LYS A 1 177 ? 10.671 9.042 -14.996 1.00 84.81 177 LYS A CA 1
ATOM 1457 C C . LYS A 1 177 ? 10.668 9.179 -16.507 1.00 84.81 177 LYS A C 1
ATOM 1459 O O . LYS A 1 177 ? 10.652 8.182 -17.217 1.00 84.81 177 LYS A O 1
ATOM 1464 N N . ARG A 1 178 ? 10.762 10.406 -17.003 1.00 78.31 178 ARG A N 1
ATOM 1465 C CA . ARG A 1 178 ? 11.014 10.672 -18.417 1.00 78.31 178 ARG A CA 1
ATOM 1466 C C . ARG A 1 178 ? 12.449 11.159 -18.547 1.00 78.31 178 ARG A C 1
ATOM 1468 O O . ARG A 1 178 ? 12.810 12.125 -17.877 1.00 78.31 178 ARG A O 1
ATOM 1475 N N . SER A 1 179 ? 13.259 10.481 -19.354 1.00 61.94 179 SER A N 1
ATOM 1476 C CA . SER A 1 179 ? 14.549 11.031 -19.770 1.00 61.94 179 SER A CA 1
ATOM 1477 C C . SER A 1 179 ? 14.253 12.270 -20.614 1.00 61.94 179 SER A C 1
ATOM 1479 O O . SER A 1 179 ? 13.602 12.156 -21.654 1.00 61.94 179 SER A O 1
ATOM 1481 N N . GLY A 1 180 ? 14.600 13.442 -20.080 1.00 52.31 180 GLY A N 1
ATOM 1482 C CA . GLY A 1 180 ? 14.550 14.716 -20.798 1.00 52.31 180 GLY A CA 1
ATOM 1483 C C . GLY A 1 180 ? 15.736 14.873 -21.732 1.00 52.31 180 GLY A C 1
ATOM 1484 O O . GLY A 1 180 ? 16.785 14.253 -21.444 1.00 52.31 180 GLY A O 1
#

Solvent-accessible surface area (backbone atoms only — not comparable to full-atom values): 9897 Å² total; per-residue (Å²): 134,67,70,67,48,56,54,50,51,54,51,52,51,50,53,51,52,53,52,50,52,58,45,56,75,68,67,44,66,71,60,47,52,54,48,49,68,51,48,52,60,52,48,53,51,52,50,50,41,62,71,34,62,55,57,37,50,56,53,35,21,70,80,56,45,42,55,65,45,64,36,79,83,47,75,92,36,57,89,55,60,44,75,46,59,70,33,16,25,78,73,50,58,88,45,76,45,28,41,34,27,38,24,69,54,54,71,68,57,49,50,55,51,50,52,54,52,49,53,50,34,38,76,71,63,64,26,75,46,69,47,80,47,76,46,77,38,98,88,65,57,47,28,39,38,38,43,32,34,35,80,89,64,28,36,42,40,40,34,38,38,54,65,88,88,55,92,70,44,33,44,38,39,39,37,66,46,69,78,127

Organism: NCBI:txid3020863